Protein AF-A0A9N9P9L2-F1 (afdb_monomer_lite)

Radius of gyration: 19.52 Å; chains: 1; bounding box: 51×45×52 Å

Secondary structure (DSSP, 8-state):
-PPP--------------------PPPPPPP-PPP----PPP---------S-------------S--PPPPPHHHHHHHHHTSTT--EE---TTSS-HHHHHHHHHHH---S-EEEEE-TTSSEEEEE-TT--EEEEETTTTEEEEEESSHHHHHHHHHT-GGG-EEEPTTT--EEEHHHHHHHHHHHHHHS---

Structure (mmCIF, N/CA/C/O backbone):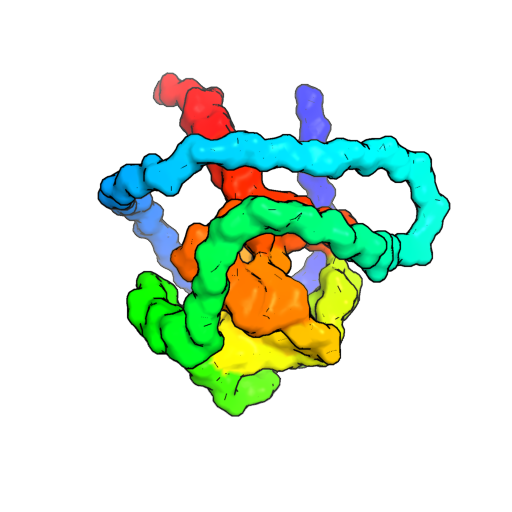
data_AF-A0A9N9P9L2-F1
#
_entry.id   AF-A0A9N9P9L2-F1
#
loop_
_atom_site.group_PDB
_atom_site.id
_atom_site.type_symbol
_atom_site.label_atom_id
_atom_site.label_alt_id
_atom_site.label_comp_id
_atom_site.label_asym_id
_atom_site.label_entity_id
_atom_site.label_seq_id
_atom_site.pdbx_PDB_ins_code
_atom_site.Cartn_x
_atom_site.Cartn_y
_atom_site.Cartn_z
_atom_site.occupancy
_atom_site.B_iso_or_equiv
_atom_site.auth_seq_id
_atom_site.auth_comp_id
_atom_site.auth_asym_id
_atom_site.auth_atom_id
_atom_site.pdbx_PDB_model_num
ATOM 1 N N . LEU A 1 1 ? -2.258 -3.028 35.944 1.00 33.91 1 LEU A N 1
ATOM 2 C CA . LEU A 1 1 ? -2.579 -4.343 35.348 1.00 33.91 1 LEU A CA 1
ATOM 3 C C . LEU A 1 1 ? -1.688 -4.468 34.115 1.00 33.91 1 LEU A C 1
ATOM 5 O O . LEU A 1 1 ? -1.695 -3.549 33.312 1.00 33.91 1 LEU A O 1
ATOM 9 N N . TYR A 1 2 ? -0.819 -5.475 34.067 1.00 32.72 2 TYR A N 1
ATOM 10 C CA . TYR A 1 2 ? 0.260 -5.605 33.078 1.00 32.72 2 TYR A CA 1
ATOM 11 C C . TYR A 1 2 ? -0.287 -5.967 31.687 1.00 32.72 2 TYR A C 1
ATOM 13 O O . TYR A 1 2 ? -1.059 -6.917 31.586 1.00 32.72 2 TYR A O 1
ATOM 21 N N . LEU A 1 3 ? 0.154 -5.280 30.627 1.00 36.88 3 LEU A N 1
ATOM 22 C CA . LEU A 1 3 ? 0.095 -5.807 29.259 1.00 36.88 3 LEU A CA 1
ATOM 23 C C . LEU A 1 3 ? 1.443 -6.460 28.952 1.00 36.88 3 LEU A C 1
ATOM 25 O O . LEU A 1 3 ? 2.496 -5.827 29.022 1.00 36.88 3 LEU A O 1
ATOM 29 N N . ALA A 1 4 ? 1.395 -7.768 28.721 1.00 34.12 4 ALA A N 1
ATOM 30 C CA . ALA A 1 4 ? 2.552 -8.607 28.478 1.00 34.12 4 ALA A CA 1
ATOM 31 C C . ALA A 1 4 ? 3.142 -8.315 27.095 1.00 34.12 4 ALA A C 1
ATOM 33 O O . ALA A 1 4 ? 2.484 -8.490 26.074 1.00 34.12 4 ALA A O 1
ATOM 34 N N . THR A 1 5 ? 4.411 -7.925 27.075 1.00 38.06 5 THR A N 1
ATOM 35 C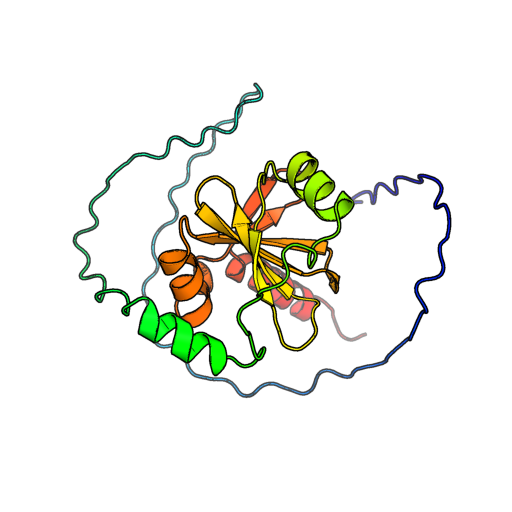 CA . THR A 1 5 ? 5.254 -7.952 25.886 1.00 38.06 5 THR A CA 1
ATOM 36 C C . THR A 1 5 ? 5.694 -9.394 25.651 1.00 38.06 5 THR A C 1
ATOM 38 O O . THR A 1 5 ? 6.604 -9.910 26.303 1.00 38.06 5 THR A O 1
ATOM 41 N N . THR A 1 6 ? 5.040 -10.097 24.730 1.00 39.50 6 THR A N 1
ATOM 42 C CA . THR A 1 6 ? 5.548 -11.390 24.265 1.00 39.50 6 THR A CA 1
ATOM 43 C C . THR A 1 6 ? 6.733 -11.149 23.338 1.00 39.50 6 THR A C 1
ATOM 45 O O . THR A 1 6 ? 6.580 -10.981 22.133 1.00 39.50 6 THR A O 1
ATOM 48 N N . LYS A 1 7 ? 7.938 -11.136 23.920 1.00 39.00 7 LYS A N 1
ATOM 49 C CA . LYS A 1 7 ? 9.190 -11.369 23.195 1.00 39.00 7 LYS A CA 1
ATOM 50 C C . LYS A 1 7 ? 9.150 -12.787 22.628 1.00 39.00 7 LYS A C 1
ATOM 52 O O . LYS A 1 7 ? 9.305 -13.745 23.382 1.00 39.00 7 LYS A O 1
ATOM 57 N N . PHE A 1 8 ? 8.972 -12.930 21.319 1.00 30.33 8 PHE A N 1
ATOM 58 C CA . PHE A 1 8 ? 9.293 -14.185 20.654 1.00 30.33 8 PHE A CA 1
ATOM 59 C C . PHE A 1 8 ? 10.778 -14.160 20.285 1.00 30.33 8 PHE A C 1
ATOM 61 O O . PHE A 1 8 ? 11.203 -13.490 19.349 1.00 30.33 8 PHE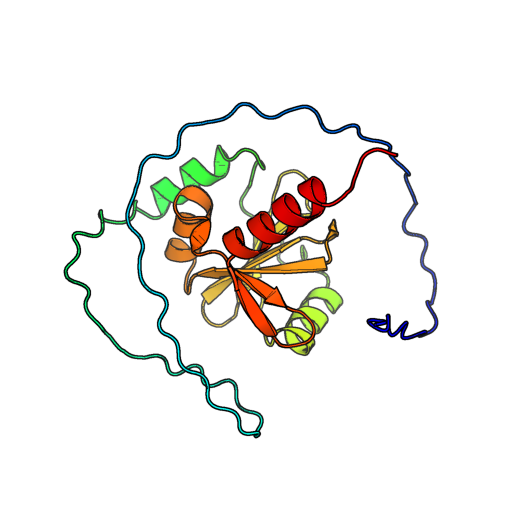 A O 1
ATOM 68 N N . SER A 1 9 ? 11.594 -14.851 21.075 1.00 39.81 9 SER A N 1
ATOM 69 C CA . SER A 1 9 ? 12.995 -15.093 20.755 1.00 39.81 9 SER A CA 1
ATOM 70 C C . SER A 1 9 ? 13.075 -16.150 19.653 1.00 39.81 9 SER A C 1
ATOM 72 O O . SER A 1 9 ? 12.841 -17.330 19.922 1.00 39.81 9 SER A O 1
ATOM 74 N N . ARG A 1 10 ? 13.444 -15.755 18.433 1.00 33.62 10 ARG A N 1
ATOM 75 C CA . ARG A 1 10 ? 13.972 -16.680 17.428 1.00 33.62 10 ARG A CA 1
ATOM 76 C C . ARG A 1 10 ? 15.334 -16.162 16.979 1.00 33.62 10 ARG A C 1
ATOM 78 O O . ARG A 1 10 ? 15.516 -14.973 16.749 1.00 33.62 10 ARG A O 1
ATOM 85 N N . SER A 1 11 ? 16.305 -17.064 16.990 1.00 33.22 11 SER A N 1
ATOM 86 C CA . SER A 1 11 ? 17.728 -16.818 16.779 1.00 33.22 11 SER A CA 1
ATOM 87 C C . SER A 1 11 ? 17.996 -16.127 15.444 1.00 33.22 11 SER A C 1
ATOM 89 O O . SER A 1 11 ? 17.683 -16.676 14.390 1.00 33.22 11 SER A O 1
ATOM 91 N N . ILE A 1 12 ? 18.603 -14.947 15.529 1.00 30.33 12 ILE A N 1
ATOM 92 C CA . ILE A 1 12 ? 19.080 -14.130 14.417 1.00 30.33 12 ILE A CA 1
ATOM 93 C C . ILE A 1 12 ? 20.367 -14.765 13.881 1.00 30.33 12 ILE A C 1
ATOM 95 O O . ILE A 1 12 ? 21.353 -14.883 14.611 1.00 30.33 12 ILE A O 1
ATOM 99 N N . SER A 1 13 ? 20.379 -15.147 12.606 1.00 30.62 13 SER A N 1
ATOM 100 C CA . SER A 1 13 ? 21.626 -15.218 11.847 1.00 30.62 13 SER A CA 1
ATOM 101 C C . SER A 1 13 ? 21.965 -13.792 11.422 1.00 30.62 13 SER A C 1
ATOM 103 O O . SER A 1 13 ? 21.333 -13.236 10.531 1.00 30.62 13 SER A O 1
ATOM 105 N N . LEU A 1 14 ? 22.907 -13.185 12.144 1.00 31.81 14 LEU A N 1
ATOM 106 C CA . LEU A 1 14 ? 23.425 -11.841 11.898 1.00 31.81 14 LEU A CA 1
ATOM 107 C C . LEU A 1 14 ? 24.021 -11.755 10.486 1.00 31.81 14 LEU A C 1
ATOM 109 O O . LEU A 1 14 ? 24.957 -12.486 10.167 1.00 31.81 14 LEU A O 1
ATOM 113 N N . SER A 1 15 ? 23.519 -10.824 9.677 1.00 33.03 15 SER A N 1
ATOM 114 C CA . SER A 1 15 ? 24.303 -10.185 8.622 1.00 33.03 15 SER A CA 1
ATOM 115 C C . SER A 1 15 ? 24.288 -8.683 8.897 1.00 33.03 15 SER A C 1
ATOM 117 O O . SER A 1 15 ? 23.230 -8.101 9.135 1.00 33.03 15 SER A O 1
ATOM 119 N N . GLU A 1 16 ? 25.478 -8.096 9.005 1.00 39.41 16 GLU A N 1
ATOM 120 C CA . GLU A 1 16 ? 25.747 -6.763 9.549 1.00 39.41 16 GLU A CA 1
ATOM 121 C C . GLU A 1 16 ? 25.092 -5.642 8.717 1.00 39.41 16 GLU A C 1
ATOM 123 O O . GLU A 1 16 ? 25.678 -5.117 7.771 1.00 39.41 16 GLU A O 1
ATOM 128 N N . ARG A 1 17 ? 23.880 -5.213 9.098 1.00 35.38 17 ARG A N 1
ATOM 129 C CA . ARG A 1 17 ? 23.339 -3.899 8.712 1.00 35.38 17 ARG A CA 1
ATOM 130 C C . ARG A 1 17 ? 23.974 -2.872 9.657 1.00 35.38 17 ARG A C 1
ATOM 132 O O . ARG A 1 17 ? 23.717 -2.893 10.854 1.00 35.38 17 ARG A O 1
ATOM 139 N N . SER A 1 18 ? 24.866 -2.032 9.130 1.00 37.03 18 SER A N 1
ATOM 140 C CA . SER A 1 18 ? 25.624 -1.027 9.893 1.00 37.03 18 SER A CA 1
ATOM 141 C C . SER A 1 18 ? 24.700 -0.123 10.718 1.00 37.03 18 SER A C 1
ATOM 143 O O . SER A 1 18 ? 23.960 0.684 10.158 1.00 37.03 18 SER A O 1
ATOM 145 N N . GLU A 1 19 ? 24.813 -0.196 12.044 1.00 38.28 19 GLU A N 1
ATOM 146 C CA . GLU A 1 19 ? 24.204 0.753 12.978 1.00 38.28 19 GLU A CA 1
ATOM 147 C C . GLU A 1 19 ? 24.807 2.149 12.762 1.00 38.28 19 GLU A C 1
ATOM 149 O O . GLU A 1 19 ? 26.017 2.358 12.884 1.00 38.28 19 GLU A O 1
ATOM 154 N N . ARG A 1 20 ? 23.966 3.133 12.438 1.00 44.72 20 ARG A N 1
ATOM 155 C CA . ARG A 1 20 ? 24.286 4.542 12.677 1.00 44.72 20 ARG A CA 1
ATOM 156 C C . ARG A 1 20 ? 23.225 5.122 13.590 1.00 44.72 20 ARG A C 1
ATOM 158 O O . ARG A 1 20 ? 22.118 5.436 13.169 1.00 44.72 20 ARG A O 1
ATOM 165 N N . GLU A 1 21 ? 23.612 5.239 14.850 1.00 34.28 21 GLU A N 1
ATOM 166 C CA . GLU A 1 21 ? 22.889 5.945 15.896 1.00 34.28 21 GLU A CA 1
ATOM 167 C C . GLU A 1 21 ? 22.750 7.426 15.509 1.00 34.28 21 GLU A C 1
ATOM 169 O O . GLU A 1 21 ? 23.719 8.049 15.060 1.00 34.28 21 GLU A O 1
ATOM 174 N N . ASN A 1 22 ? 21.551 8.003 15.639 1.00 43.44 22 ASN A N 1
ATOM 175 C CA . ASN A 1 22 ? 21.384 9.430 15.395 1.00 43.44 22 ASN A CA 1
ATOM 176 C C . ASN A 1 22 ? 20.314 10.068 16.284 1.00 43.44 22 ASN A C 1
ATOM 178 O O . ASN A 1 22 ? 19.161 9.647 16.338 1.00 43.44 22 ASN A O 1
ATOM 182 N N . ASN A 1 23 ? 20.732 11.138 16.955 1.00 45.09 23 ASN A N 1
ATOM 183 C CA . ASN A 1 23 ? 19.974 11.884 17.948 1.00 45.09 23 ASN A CA 1
ATOM 184 C C . ASN A 1 23 ? 19.275 13.060 17.255 1.00 45.09 23 ASN A C 1
ATOM 186 O O . ASN A 1 23 ? 19.918 14.083 17.009 1.00 45.09 23 ASN A O 1
ATOM 190 N N . SER A 1 24 ? 17.977 12.977 16.952 1.00 42.81 24 SER A N 1
ATOM 191 C CA . SER A 1 24 ? 17.263 14.117 16.355 1.00 42.81 24 SER A CA 1
ATOM 192 C C . SER A 1 24 ? 16.188 14.689 17.276 1.00 42.81 24 SER A C 1
ATOM 194 O O . SER A 1 24 ? 15.138 14.093 17.497 1.00 42.81 24 SER A O 1
ATOM 196 N N . LYS A 1 25 ? 16.449 15.903 17.775 1.00 35.72 25 LYS A N 1
ATOM 197 C CA . LYS A 1 25 ? 15.469 16.777 18.429 1.00 35.72 25 LYS A CA 1
ATOM 198 C C . LYS A 1 25 ? 14.411 17.212 17.409 1.00 35.72 25 LYS A C 1
ATOM 200 O O . LYS A 1 25 ? 14.755 17.821 16.395 1.00 35.72 25 LYS A O 1
ATOM 205 N N . PHE A 1 26 ? 13.140 16.950 17.709 1.00 34.72 26 PHE A N 1
ATOM 206 C CA . PHE A 1 26 ? 11.986 17.404 16.932 1.00 34.72 26 PHE A CA 1
ATOM 207 C C . PHE A 1 26 ? 11.992 18.932 16.773 1.00 34.72 26 PHE A C 1
ATOM 209 O O . PHE A 1 26 ? 11.927 19.680 17.751 1.00 34.72 26 PHE A O 1
ATOM 216 N N . ARG A 1 27 ? 12.068 19.417 15.528 1.00 32.59 27 ARG A N 1
ATOM 217 C CA . ARG A 1 27 ? 11.893 20.839 15.201 1.00 32.59 27 ARG A CA 1
ATOM 218 C C . ARG A 1 27 ? 10.417 21.091 14.881 1.00 32.59 27 ARG A C 1
ATOM 220 O O . ARG A 1 27 ? 9.844 20.445 14.011 1.00 32.59 27 ARG A O 1
ATOM 227 N N . ARG A 1 28 ? 9.824 22.022 15.631 1.00 35.94 28 ARG A N 1
ATOM 228 C CA . ARG A 1 28 ? 8.398 22.386 15.661 1.00 35.94 28 ARG A CA 1
ATOM 229 C C . ARG A 1 28 ? 7.859 22.759 14.268 1.00 35.94 28 ARG A C 1
ATOM 231 O O . ARG A 1 28 ? 8.421 23.628 13.605 1.00 35.94 28 ARG A O 1
ATOM 238 N N . MET A 1 29 ? 6.774 22.099 13.866 1.00 38.12 29 MET A N 1
ATOM 239 C CA . MET A 1 29 ? 6.076 22.256 12.585 1.00 38.12 29 MET A CA 1
ATOM 240 C C . MET A 1 29 ? 5.173 23.500 12.577 1.00 38.12 29 MET A C 1
ATOM 242 O O . MET A 1 29 ? 4.544 23.821 13.583 1.00 38.12 29 MET A O 1
ATOM 246 N N . GLY A 1 30 ? 5.105 24.192 11.437 1.00 33.22 30 GLY A N 1
ATOM 247 C CA . GLY A 1 30 ? 4.122 25.248 11.189 1.00 33.22 30 GLY A CA 1
ATOM 248 C C . GLY A 1 30 ? 2.737 24.652 10.931 1.00 33.22 30 GLY A C 1
ATOM 249 O O . GLY A 1 30 ? 2.603 23.695 10.173 1.00 33.22 30 GLY A O 1
ATOM 250 N N . VAL A 1 31 ? 1.725 25.217 11.584 1.00 36.22 31 VAL A N 1
ATOM 251 C CA . VAL A 1 31 ? 0.317 24.808 11.503 1.00 36.22 31 VAL A CA 1
ATOM 252 C C . VAL A 1 31 ? -0.298 25.360 10.211 1.00 36.22 31 VAL A C 1
ATOM 254 O O . VAL A 1 31 ? -0.178 26.555 9.944 1.00 36.22 31 VAL A O 1
ATOM 257 N N . ARG A 1 32 ? -0.964 24.515 9.414 1.00 43.84 32 ARG A N 1
ATOM 258 C CA . ARG A 1 32 ? -1.914 24.954 8.375 1.00 43.84 32 ARG A CA 1
ATOM 259 C C . ARG A 1 32 ? -3.332 24.689 8.878 1.00 43.84 32 ARG A C 1
ATOM 261 O O . ARG A 1 32 ? -3.599 23.606 9.388 1.00 43.84 32 ARG A O 1
ATOM 268 N N . GLU A 1 33 ? -4.198 25.693 8.761 1.00 37.09 33 GLU A N 1
ATOM 269 C CA . GLU A 1 33 ? -5.610 25.629 9.149 1.00 37.09 33 GLU A CA 1
ATOM 270 C C . GLU A 1 33 ? -6.356 24.540 8.369 1.00 37.09 33 GLU A C 1
ATOM 272 O O . GLU A 1 33 ? -6.256 24.452 7.144 1.00 37.09 33 GLU A O 1
ATOM 277 N N . LEU A 1 34 ? -7.110 23.721 9.103 1.00 43.19 34 LEU A N 1
ATOM 278 C CA . LEU A 1 34 ? -8.043 22.739 8.565 1.00 43.19 34 LEU A CA 1
ATOM 279 C C . LEU A 1 34 ? -9.369 23.447 8.265 1.00 43.19 34 LEU A C 1
ATOM 281 O O . LEU A 1 34 ? -9.990 24.006 9.167 1.00 43.19 34 LEU A O 1
ATOM 285 N N . LEU A 1 35 ? -9.810 23.412 7.009 1.00 47.25 35 LEU A N 1
ATOM 286 C CA . LEU A 1 35 ? -11.180 23.754 6.634 1.00 47.25 35 LEU A CA 1
ATOM 287 C C . LEU A 1 35 ? -11.966 22.463 6.418 1.00 47.25 35 LEU A C 1
ATOM 289 O O . LEU A 1 35 ? -11.651 21.699 5.509 1.00 47.25 35 LEU A O 1
ATOM 293 N N . GLY A 1 36 ? -13.005 22.267 7.229 1.00 40.28 36 GLY A N 1
ATOM 294 C CA . GLY A 1 36 ? -14.049 21.274 6.989 1.00 40.28 36 GLY A CA 1
ATOM 295 C C . GLY A 1 36 ? -14.566 20.639 8.271 1.00 40.28 36 GLY A C 1
ATOM 296 O O . GLY A 1 36 ? -14.061 19.602 8.689 1.00 40.28 36 GLY A O 1
ATOM 297 N N . ASP A 1 37 ? -15.595 21.239 8.873 1.00 50.78 37 ASP A N 1
ATOM 298 C CA . ASP A 1 37 ? -16.512 20.471 9.710 1.00 50.78 37 ASP A CA 1
ATOM 299 C C . ASP A 1 37 ? -17.385 19.627 8.772 1.00 50.78 37 ASP A C 1
ATOM 301 O O . ASP A 1 37 ? -18.041 20.159 7.879 1.00 50.78 37 ASP A O 1
ATOM 305 N N . GLN A 1 38 ? -17.298 18.304 8.901 1.00 43.19 38 GLN A N 1
ATOM 306 C CA . GLN A 1 38 ? -18.425 17.406 8.676 1.00 43.19 38 GLN A CA 1
ATOM 307 C C . GLN A 1 38 ? -18.086 16.046 9.296 1.00 43.19 38 GLN A C 1
ATOM 309 O O . GLN A 1 38 ? -17.236 15.306 8.804 1.00 43.19 38 GLN A O 1
ATOM 314 N N . SER A 1 39 ? -18.727 15.721 10.418 1.00 50.81 39 SER A N 1
ATOM 315 C CA . SER A 1 39 ? -18.642 14.394 11.027 1.00 50.81 39 SER A CA 1
ATOM 316 C C . SER A 1 39 ? -19.429 13.403 10.173 1.00 50.81 39 SER A C 1
ATOM 318 O O . SER A 1 39 ? -20.651 13.511 10.068 1.00 50.81 39 SER A O 1
ATOM 320 N N . MET A 1 40 ? -18.743 12.437 9.572 1.00 41.19 40 MET A N 1
ATOM 321 C CA . MET A 1 40 ? -19.389 11.302 8.919 1.00 41.19 40 MET A CA 1
ATOM 322 C C . MET A 1 40 ? -19.398 10.131 9.899 1.00 41.19 40 MET A C 1
ATOM 324 O O . MET A 1 40 ? -18.339 9.662 10.316 1.00 41.19 40 MET A O 1
ATOM 328 N N . ASP A 1 41 ? -20.596 9.699 10.288 1.00 37.94 41 ASP A N 1
ATOM 329 C CA . ASP A 1 41 ? -20.809 8.565 11.184 1.00 37.94 41 ASP A CA 1
ATOM 330 C C . ASP A 1 41 ? -20.185 7.283 10.610 1.00 37.94 41 ASP A C 1
ATOM 332 O O . ASP A 1 41 ? -20.453 6.883 9.473 1.00 37.94 41 ASP A O 1
ATOM 336 N N . LEU A 1 42 ? -19.357 6.624 11.424 1.00 40.12 42 LEU A N 1
ATOM 337 C CA . LEU A 1 42 ? -18.815 5.293 11.153 1.00 40.12 42 LEU A CA 1
ATOM 338 C C . LEU A 1 42 ? -19.959 4.261 11.136 1.00 40.12 42 LEU A C 1
ATOM 340 O O . LEU A 1 42 ? -20.783 4.256 12.056 1.00 40.12 42 LEU A O 1
ATOM 344 N N . PRO A 1 43 ? -20.020 3.327 10.171 1.00 40.09 43 PRO A N 1
ATOM 345 C CA . P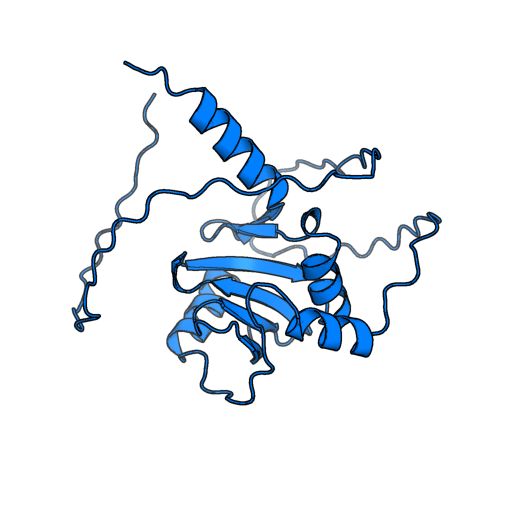RO A 1 43 ? -20.929 2.198 10.279 1.00 40.09 43 PRO A CA 1
ATOM 346 C C . PRO A 1 43 ? -20.377 1.197 11.303 1.00 40.09 43 PRO A C 1
ATOM 348 O O . PRO A 1 43 ? -19.486 0.405 11.013 1.00 40.09 43 PRO A O 1
ATOM 351 N N . ILE A 1 44 ? -20.929 1.225 12.517 1.00 46.09 44 ILE A N 1
ATOM 352 C CA . ILE A 1 44 ? -20.739 0.166 13.513 1.00 46.09 44 ILE A CA 1
ATOM 353 C C . ILE A 1 44 ? -21.387 -1.113 12.979 1.00 46.09 44 ILE A C 1
ATOM 355 O O . ILE A 1 44 ? -22.581 -1.116 12.680 1.00 46.09 44 ILE A O 1
ATOM 359 N N . THR A 1 45 ? -20.664 -2.232 12.972 1.00 34.09 45 THR A N 1
ATOM 360 C CA . THR A 1 45 ? -21.268 -3.531 13.306 1.00 34.09 45 THR A CA 1
ATOM 361 C C . THR A 1 45 ? -20.230 -4.432 13.968 1.00 34.09 45 THR A C 1
ATOM 363 O O . THR A 1 45 ? -19.280 -4.889 13.342 1.00 34.09 45 THR A O 1
ATOM 366 N N . VAL A 1 46 ? -20.446 -4.691 15.257 1.00 41.78 46 VAL A N 1
ATOM 367 C CA . VAL A 1 46 ? -19.876 -5.826 15.983 1.00 41.78 46 VAL A CA 1
ATOM 368 C C . VAL A 1 46 ? -20.707 -7.055 15.634 1.00 41.78 46 VAL A C 1
ATOM 370 O O . VAL A 1 46 ? -21.911 -7.033 15.860 1.00 41.78 46 VAL A O 1
ATOM 373 N N . GLU A 1 47 ? -20.073 -8.141 15.191 1.00 33.81 47 GLU A N 1
ATOM 374 C CA . GLU A 1 47 ? -20.465 -9.480 15.638 1.00 33.81 47 GLU A CA 1
ATOM 375 C C . GLU A 1 47 ? -19.303 -10.476 15.533 1.00 33.81 47 GLU A C 1
ATOM 377 O O . GLU A 1 47 ? -18.673 -10.663 14.493 1.00 33.81 47 GLU A O 1
ATOM 382 N N . ALA A 1 48 ? -19.015 -11.114 16.666 1.00 41.81 48 ALA A N 1
ATOM 383 C CA . ALA A 1 48 ? -18.045 -12.181 16.798 1.00 41.81 48 ALA A CA 1
ATOM 384 C C . ALA A 1 48 ? -18.639 -13.504 16.295 1.00 41.81 48 ALA A C 1
ATOM 386 O O . ALA A 1 48 ? -19.663 -13.941 16.821 1.00 41.81 48 ALA A O 1
ATOM 387 N N . ARG A 1 49 ? -17.942 -14.191 15.377 1.00 31.38 49 ARG A N 1
ATOM 388 C CA . ARG A 1 49 ? -17.675 -15.643 15.442 1.00 31.38 49 ARG A CA 1
ATOM 389 C C . ARG A 1 49 ? -16.750 -16.118 14.320 1.00 31.38 49 ARG A C 1
ATOM 391 O O . ARG A 1 49 ? -16.800 -15.676 13.182 1.00 31.38 49 ARG A O 1
ATOM 398 N N . THR A 1 50 ? -15.898 -17.049 14.721 1.00 51.16 50 THR A N 1
ATOM 399 C CA . THR A 1 50 ? -14.794 -17.696 14.014 1.00 51.16 50 THR A CA 1
ATOM 400 C C . THR A 1 50 ? -15.215 -18.464 12.760 1.00 51.16 50 THR A C 1
ATOM 402 O O . THR A 1 50 ? -16.040 -19.372 12.858 1.00 51.16 50 THR A O 1
ATOM 405 N N . THR A 1 51 ? -14.566 -18.188 11.626 1.00 34.69 51 THR A N 1
ATOM 406 C CA . THR A 1 51 ? -13.936 -19.158 10.702 1.00 34.69 51 THR A CA 1
ATOM 407 C C . THR A 1 51 ? -13.200 -18.362 9.622 1.00 34.69 51 THR A C 1
ATOM 409 O O . THR A 1 51 ? -13.760 -17.432 9.053 1.00 34.69 51 THR A O 1
ATOM 412 N N . ASN A 1 52 ? -11.941 -18.725 9.373 1.00 46.94 52 ASN A N 1
ATOM 413 C CA . ASN A 1 52 ? -11.041 -18.124 8.390 1.00 46.94 52 ASN A CA 1
ATOM 414 C C . ASN A 1 52 ? -11.711 -17.942 7.023 1.00 46.94 52 ASN A C 1
ATOM 416 O O . ASN A 1 52 ? -11.903 -18.914 6.296 1.00 46.94 52 ASN A O 1
ATOM 420 N N . GLN A 1 53 ? -12.047 -16.698 6.697 1.00 46.00 53 GLN A N 1
ATOM 421 C CA . GLN A 1 53 ? -12.279 -16.170 5.356 1.00 46.00 53 GLN A CA 1
ATOM 422 C C . GLN A 1 53 ? -12.444 -14.659 5.517 1.00 46.00 53 GLN A C 1
ATOM 424 O O . GLN A 1 53 ? -13.371 -14.214 6.184 1.00 46.00 53 GLN A O 1
ATOM 429 N N . ILE A 1 54 ? -11.522 -13.875 4.953 1.00 48.09 54 ILE A N 1
ATOM 430 C CA . ILE A 1 54 ? -11.621 -12.410 4.898 1.00 48.09 54 ILE A CA 1
ATOM 431 C C . ILE A 1 54 ? -12.915 -12.083 4.131 1.00 48.09 54 ILE A C 1
ATOM 433 O O . ILE A 1 54 ? -12.974 -12.385 2.933 1.00 48.09 54 ILE A O 1
ATOM 437 N N . PRO A 1 55 ? -13.966 -11.510 4.750 1.00 41.81 55 PRO A N 1
ATOM 438 C CA . PRO A 1 55 ? -15.207 -11.234 4.049 1.00 41.81 55 PRO A CA 1
ATOM 439 C C . PRO A 1 55 ? -15.059 -9.911 3.294 1.00 41.81 55 PRO A C 1
ATOM 441 O O . PRO A 1 55 ? -15.661 -8.899 3.637 1.00 41.81 55 PRO A O 1
ATOM 444 N N . ASN A 1 56 ? -14.267 -9.916 2.222 1.00 46.50 56 ASN A N 1
ATOM 445 C CA . ASN A 1 56 ? -14.249 -8.826 1.251 1.00 46.50 56 ASN A CA 1
ATOM 446 C C . ASN A 1 56 ? -15.453 -8.963 0.315 1.00 46.50 56 ASN A C 1
ATOM 448 O O . ASN A 1 56 ? -15.321 -9.216 -0.879 1.00 46.50 56 ASN A O 1
ATOM 452 N N . ASN A 1 57 ? -16.646 -8.804 0.878 1.00 45.22 57 ASN A N 1
ATOM 453 C CA . ASN A 1 57 ? -17.840 -8.486 0.114 1.00 45.22 57 ASN A CA 1
ATOM 454 C C . ASN A 1 57 ? -18.572 -7.338 0.804 1.00 45.22 57 ASN A C 1
ATOM 456 O O . ASN A 1 57 ? -19.580 -7.530 1.476 1.00 45.22 57 ASN A O 1
ATOM 460 N N . ILE A 1 58 ? -18.046 -6.130 0.621 1.00 47.78 58 ILE A N 1
ATOM 461 C CA . ILE A 1 58 ? -18.806 -4.904 0.852 1.00 47.78 58 ILE A CA 1
ATOM 462 C C . ILE A 1 58 ? -19.115 -4.307 -0.523 1.00 47.78 58 ILE A C 1
ATOM 464 O O . ILE A 1 58 ? -18.685 -3.211 -0.866 1.00 47.78 58 ILE A O 1
ATOM 468 N N . SER A 1 59 ? -19.850 -5.054 -1.354 1.00 56.09 59 SER A N 1
ATOM 469 C CA . SER A 1 59 ? -20.652 -4.435 -2.408 1.00 56.09 59 SER A CA 1
ATOM 470 C C . SER A 1 59 ? -21.952 -3.962 -1.768 1.00 56.09 59 SER A C 1
ATOM 472 O O . SER A 1 59 ? -22.963 -4.657 -1.733 1.00 56.09 59 SER A O 1
ATOM 474 N N . THR A 1 60 ? -21.912 -2.761 -1.205 1.00 42.09 60 THR A N 1
ATOM 475 C CA . THR A 1 60 ? -23.115 -1.944 -1.105 1.00 42.09 60 THR A CA 1
ATOM 476 C C . THR A 1 60 ? -22.816 -0.658 -1.848 1.00 42.09 60 THR A C 1
ATOM 478 O O . THR A 1 60 ? -22.163 0.239 -1.325 1.00 42.09 60 THR A O 1
ATOM 481 N N . ASP A 1 61 ? -23.285 -0.588 -3.096 1.00 46.72 61 ASP A N 1
ATOM 482 C CA . ASP A 1 61 ? -23.453 0.661 -3.840 1.00 46.72 61 ASP A CA 1
ATOM 483 C C . ASP A 1 61 ? -24.498 1.522 -3.112 1.00 46.72 61 ASP A C 1
ATOM 485 O O . ASP A 1 61 ? -25.635 1.708 -3.550 1.00 46.72 61 ASP A O 1
ATOM 489 N N . LYS A 1 62 ? -24.138 2.041 -1.937 1.00 40.25 62 LYS A N 1
ATOM 490 C CA . LYS A 1 62 ? -24.849 3.155 -1.329 1.00 40.25 62 LYS A CA 1
ATOM 491 C C . LYS A 1 62 ? -24.338 4.397 -2.035 1.00 40.25 62 LYS A C 1
ATOM 493 O O . LYS A 1 62 ? -23.336 4.994 -1.653 1.00 40.25 62 LYS A O 1
ATOM 498 N N . LYS A 1 63 ? -25.026 4.737 -3.121 1.00 38.97 63 LYS A N 1
ATOM 499 C CA . LYS A 1 63 ? -24.864 5.990 -3.848 1.00 38.97 63 LYS A CA 1
ATOM 500 C C . LYS A 1 63 ? -25.189 7.139 -2.889 1.00 38.97 63 LYS A C 1
ATOM 502 O O . LYS A 1 63 ? -26.347 7.507 -2.714 1.00 38.97 63 LYS A O 1
ATOM 507 N N . ILE A 1 64 ? -24.172 7.640 -2.198 1.00 46.19 64 ILE A N 1
ATOM 508 C CA . ILE A 1 64 ? -24.256 8.903 -1.478 1.00 46.19 64 ILE A CA 1
ATOM 509 C C . ILE A 1 64 ? -24.266 10.008 -2.539 1.00 46.19 64 ILE A C 1
ATOM 511 O O . ILE A 1 64 ? -23.251 10.301 -3.159 1.00 46.19 64 ILE A O 1
ATOM 515 N N . ASP A 1 65 ? -25.447 10.578 -2.792 1.00 41.00 65 ASP A N 1
ATOM 516 C CA . ASP A 1 65 ? -25.681 11.760 -3.644 1.00 41.00 65 ASP A CA 1
ATOM 517 C C . ASP A 1 65 ? -25.143 13.052 -2.976 1.00 41.00 65 ASP A C 1
ATO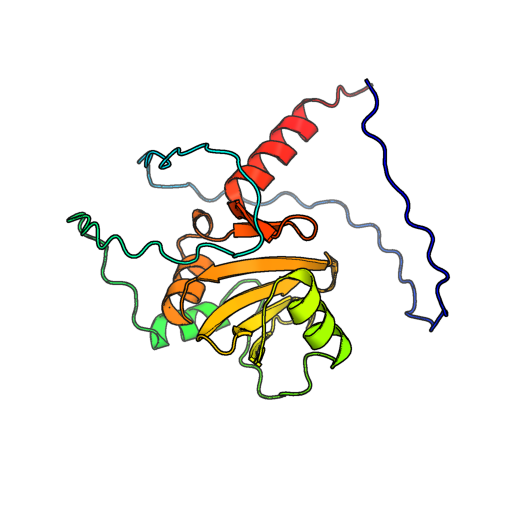M 519 O O . ASP A 1 65 ? -25.715 14.135 -3.085 1.00 41.00 65 ASP A O 1
ATOM 523 N N . THR A 1 66 ? -24.029 12.959 -2.249 1.00 43.66 66 THR A N 1
ATOM 524 C CA . THR A 1 66 ? -23.215 14.119 -1.899 1.00 43.66 66 THR A CA 1
ATOM 525 C C . THR A 1 66 ? -22.414 14.486 -3.135 1.00 43.66 66 THR A C 1
ATOM 527 O O . THR A 1 66 ? -21.822 13.620 -3.777 1.00 43.66 66 THR A O 1
ATOM 530 N N . THR A 1 67 ? -22.401 15.769 -3.482 1.00 43.00 67 THR A N 1
ATOM 531 C CA . THR A 1 67 ? -21.623 16.357 -4.574 1.00 43.00 67 THR A CA 1
ATOM 532 C C . THR A 1 67 ? -20.124 16.142 -4.326 1.00 43.00 67 THR A C 1
ATOM 534 O O . THR A 1 67 ? -19.412 17.055 -3.921 1.00 43.00 67 THR A O 1
ATOM 537 N N . MET A 1 68 ? -19.638 14.913 -4.512 1.00 49.09 68 MET A N 1
ATOM 538 C CA . MET A 1 68 ? -18.222 14.581 -4.493 1.00 49.09 68 MET A CA 1
ATOM 539 C C . MET A 1 68 ? -17.596 15.435 -5.586 1.00 49.09 68 MET A C 1
ATOM 541 O O . MET A 1 68 ? -17.939 15.280 -6.763 1.00 49.09 68 MET A O 1
ATOM 545 N N . GLN A 1 69 ? -16.745 16.390 -5.202 1.00 59.47 69 GLN A N 1
ATOM 546 C CA . GLN A 1 69 ? -15.959 17.124 -6.185 1.00 59.47 69 GLN A CA 1
ATOM 547 C C . GLN A 1 69 ? -15.288 16.085 -7.079 1.00 59.47 69 GLN A C 1
ATOM 549 O O . GLN A 1 69 ? -14.753 15.088 -6.587 1.00 59.47 69 GLN A O 1
ATOM 554 N N . LYS A 1 70 ? -15.412 16.261 -8.397 1.00 74.00 70 LYS A N 1
ATOM 555 C CA . LYS A 1 70 ? -14.846 15.326 -9.365 1.00 74.00 70 LYS A CA 1
ATOM 556 C C . LYS A 1 70 ? -13.372 15.138 -9.001 1.00 74.00 70 LYS A C 1
ATOM 558 O O . LYS A 1 70 ? -12.626 16.112 -9.024 1.00 74.00 70 LYS A O 1
ATOM 563 N N . LEU A 1 71 ? -12.983 13.911 -8.638 1.00 75.56 71 LEU A N 1
ATOM 564 C CA . LEU A 1 71 ? -11.591 13.605 -8.318 1.00 75.56 71 LEU A CA 1
ATOM 565 C C . LEU A 1 71 ? -10.699 14.111 -9.459 1.00 75.56 71 LEU A C 1
ATOM 567 O O . LEU A 1 71 ? -11.045 13.822 -10.618 1.00 75.56 71 LEU A O 1
ATOM 571 N N . PRO A 1 72 ? -9.578 14.794 -9.146 1.00 87.25 72 PRO A N 1
ATOM 572 C CA . PRO A 1 72 ? -8.624 15.252 -10.148 1.00 87.25 72 PRO A CA 1
ATOM 573 C C . PRO A 1 72 ? -8.276 14.142 -11.135 1.00 87.25 72 PRO A C 1
ATOM 575 O O . PRO A 1 72 ? -8.362 12.945 -10.820 1.00 87.25 72 PRO A O 1
ATOM 578 N N . GLU A 1 73 ? -7.930 14.515 -12.361 1.00 93.38 73 GLU A N 1
ATOM 579 C CA . GLU A 1 73 ? -7.517 13.508 -13.336 1.00 93.38 73 GLU A CA 1
ATOM 580 C C . GLU A 1 73 ? -6.213 12.841 -12.879 1.00 93.38 73 GLU A C 1
ATOM 582 O O . GLU A 1 73 ? -5.406 13.436 -12.168 1.00 93.38 73 GLU A O 1
ATOM 587 N N . LEU A 1 74 ? -5.998 11.577 -13.260 1.00 93.62 74 LEU A N 1
ATOM 588 C CA . LEU A 1 74 ? -4.844 10.816 -12.765 1.00 93.62 74 LEU A CA 1
ATOM 589 C C . LEU A 1 74 ? -3.514 11.522 -13.079 1.00 93.62 74 LEU A C 1
ATOM 591 O O . LEU A 1 74 ? -2.622 11.528 -12.242 1.00 93.62 74 LEU A O 1
ATOM 595 N N . SER A 1 75 ? -3.402 12.165 -14.243 1.00 93.81 75 SER A N 1
ATOM 596 C CA . SER A 1 75 ? -2.226 12.959 -14.612 1.00 93.81 75 SER A CA 1
ATOM 597 C C . SER A 1 75 ? -1.961 14.113 -13.645 1.00 93.81 75 SER A C 1
ATOM 599 O O . SER A 1 75 ? -0.812 14.376 -13.322 1.00 93.81 75 SER A O 1
ATOM 601 N N . GLU A 1 76 ? -3.005 14.781 -13.149 1.00 94.81 76 GLU A N 1
ATOM 602 C CA . GLU A 1 76 ? -2.861 15.883 -12.191 1.00 94.81 76 GLU A CA 1
ATOM 603 C C . GLU A 1 76 ? -2.389 15.370 -10.828 1.00 94.81 76 GLU A C 1
ATOM 605 O O . GLU A 1 76 ? -1.548 16.005 -10.195 1.00 94.81 76 GLU A O 1
ATOM 610 N N . LEU A 1 77 ? -2.887 14.203 -10.399 1.00 95.69 77 LEU A N 1
ATOM 611 C CA . LEU A 1 77 ? -2.425 13.542 -9.175 1.00 95.69 77 LEU A CA 1
ATOM 612 C C . LEU A 1 77 ? -0.946 13.154 -9.274 1.00 95.69 77 LEU A C 1
ATOM 614 O O . LEU A 1 77 ? -0.202 13.341 -8.319 1.00 95.69 77 LEU A O 1
ATOM 618 N N . LEU A 1 78 ? -0.517 12.627 -10.425 1.00 94.81 78 LEU A N 1
ATOM 619 C CA . LEU A 1 78 ? 0.874 12.233 -10.656 1.00 94.81 78 LEU A CA 1
ATOM 620 C C . LEU A 1 78 ? 1.823 13.432 -10.665 1.00 94.81 78 LEU A C 1
ATOM 622 O O . LEU A 1 78 ? 2.899 13.350 -10.081 1.00 94.81 78 LEU A O 1
ATOM 626 N N . GLU A 1 79 ? 1.434 14.542 -11.294 1.00 93.50 79 GLU A N 1
ATOM 627 C CA . GLU A 1 79 ? 2.239 15.767 -11.260 1.00 93.50 79 GLU A CA 1
ATOM 628 C C . GLU A 1 79 ? 2.361 16.308 -9.831 1.00 93.50 79 GLU A C 1
ATOM 630 O O . GLU A 1 79 ? 3.464 16.595 -9.378 1.00 93.50 79 GLU A O 1
ATOM 635 N N . GLN A 1 80 ? 1.264 16.345 -9.071 1.00 94.44 80 GLN A N 1
ATOM 636 C CA . GLN A 1 80 ? 1.306 16.800 -7.678 1.00 94.44 80 GLN A CA 1
ATOM 637 C C . GLN A 1 80 ? 2.094 15.866 -6.758 1.00 94.44 80 GLN A C 1
ATOM 639 O O . GLN A 1 80 ? 2.721 16.333 -5.812 1.00 94.44 80 GLN A O 1
ATOM 644 N N . LEU A 1 81 ? 2.093 14.561 -7.035 1.00 94.81 81 LEU A N 1
ATOM 645 C CA . LEU A 1 81 ? 2.890 13.594 -6.284 1.00 94.81 81 LEU A CA 1
ATOM 646 C C . LEU A 1 81 ? 4.398 13.862 -6.423 1.00 94.81 81 LEU A C 1
ATOM 648 O O . LEU A 1 81 ? 5.134 13.660 -5.462 1.00 94.81 81 LEU A O 1
ATOM 652 N N . LYS A 1 82 ? 4.863 14.339 -7.585 1.00 90.12 82 LYS A N 1
ATOM 653 C CA . LYS A 1 82 ? 6.281 14.695 -7.798 1.00 90.12 82 LYS A CA 1
ATOM 654 C C . LYS A 1 82 ? 6.710 15.891 -6.948 1.00 90.12 82 LYS A C 1
ATOM 656 O O . LYS A 1 82 ? 7.848 15.936 -6.488 1.00 90.12 82 LYS A O 1
ATOM 661 N N . ASP A 1 83 ? 5.791 16.829 -6.733 1.00 90.06 83 ASP A N 1
ATOM 662 C CA . ASP A 1 83 ? 5.993 18.016 -5.895 1.00 90.06 83 ASP A CA 1
ATOM 663 C C . ASP A 1 83 ? 5.744 17.742 -4.399 1.00 90.06 83 ASP A C 1
ATOM 665 O O . ASP A 1 83 ? 5.871 18.645 -3.564 1.00 90.06 83 ASP A O 1
ATOM 669 N N . ASP A 1 84 ? 5.378 16.509 -4.038 1.00 91.19 84 ASP A N 1
ATOM 670 C CA . ASP A 1 84 ? 5.151 16.132 -2.652 1.00 91.19 84 ASP A CA 1
ATOM 671 C C . ASP A 1 84 ? 6.435 16.260 -1.812 1.00 91.19 84 ASP A C 1
ATOM 673 O O . ASP A 1 84 ? 7.560 16.045 -2.268 1.00 91.19 84 ASP A O 1
ATOM 677 N N . ARG A 1 85 ? 6.261 16.572 -0.524 1.00 87.81 85 ARG A N 1
ATOM 678 C CA . ARG A 1 85 ? 7.349 16.766 0.450 1.00 87.81 85 ARG A CA 1
ATOM 679 C C . ARG A 1 85 ? 8.305 15.576 0.574 1.00 87.81 85 ARG A C 1
ATOM 681 O O . ARG A 1 85 ? 9.426 15.762 1.044 1.00 87.81 85 ARG A O 1
ATOM 688 N N . TYR A 1 86 ? 7.854 14.368 0.241 1.00 88.19 86 TYR A N 1
ATOM 689 C CA . TYR A 1 86 ? 8.657 13.150 0.299 1.00 88.19 86 TYR A CA 1
ATOM 690 C C . TYR A 1 86 ? 9.429 12.894 -1.007 1.00 88.19 86 TYR A C 1
ATOM 692 O O . TYR A 1 86 ? 10.283 12.005 -1.032 1.00 88.19 86 TYR A O 1
ATOM 700 N N . GLY A 1 87 ? 9.202 13.692 -2.057 1.00 90.12 87 GLY A N 1
ATOM 701 C CA . GLY A 1 87 ? 9.938 13.615 -3.321 1.00 90.12 87 GLY A CA 1
ATOM 702 C C . GLY A 1 87 ? 9.725 12.285 -4.036 1.00 90.12 87 GLY A C 1
ATOM 703 O O . GLY A 1 87 ? 10.693 11.645 -4.454 1.00 90.12 87 GLY A O 1
ATOM 704 N N . TYR A 1 88 ? 8.471 11.834 -4.107 1.00 94.62 88 TYR A N 1
ATOM 705 C CA . TYR A 1 88 ? 8.136 10.586 -4.779 1.00 94.62 88 TYR A CA 1
ATOM 706 C C . TYR A 1 88 ? 8.462 10.663 -6.266 1.00 94.62 88 TYR A C 1
ATOM 708 O O . TYR A 1 88 ? 8.175 11.648 -6.947 1.00 94.62 88 TYR A O 1
ATOM 716 N N . HIS A 1 89 ? 9.023 9.579 -6.780 1.00 93.81 89 HIS A N 1
ATOM 717 C CA . HIS A 1 89 ? 9.272 9.402 -8.200 1.00 93.81 89 HIS A CA 1
ATOM 718 C C . HIS A 1 89 ? 8.821 8.016 -8.646 1.00 93.81 89 HIS A C 1
ATOM 720 O O . HIS A 1 89 ? 8.711 7.086 -7.844 1.00 93.81 89 HIS A O 1
ATOM 726 N N . GLU A 1 90 ? 8.512 7.899 -9.936 1.00 94.69 90 GLU A N 1
ATOM 727 C CA . GLU A 1 90 ? 8.149 6.623 -10.542 1.00 94.69 90 GLU A CA 1
ATOM 728 C C . GLU A 1 90 ? 9.299 5.632 -10.409 1.00 94.69 90 GLU A C 1
ATOM 730 O O . GLU A 1 90 ? 10.451 5.926 -10.739 1.00 94.69 90 GLU A O 1
ATOM 735 N N . ASN A 1 91 ? 8.963 4.436 -9.944 1.00 91.25 91 ASN A N 1
ATOM 736 C CA . ASN A 1 91 ? 9.882 3.325 -9.917 1.00 91.25 91 ASN A CA 1
ATOM 737 C C . ASN A 1 91 ? 9.826 2.568 -11.249 1.00 91.25 91 ASN A C 1
ATOM 739 O O . ASN A 1 91 ? 8.755 2.187 -11.722 1.00 91.25 91 ASN A O 1
ATOM 743 N N . SER A 1 92 ? 10.999 2.303 -11.817 1.00 83.38 92 SER A N 1
ATOM 744 C CA . SER A 1 92 ? 11.164 1.463 -13.010 1.00 83.38 92 SER A CA 1
ATOM 745 C C . SER A 1 92 ? 11.836 0.120 -12.708 1.00 83.38 92 SER A C 1
ATOM 747 O O . SER A 1 92 ? 11.909 -0.729 -13.594 1.00 83.38 92 SER A O 1
ATOM 749 N N . ASP A 1 93 ? 12.294 -0.092 -11.471 1.00 85.88 93 ASP A N 1
ATOM 750 C CA . ASP A 1 93 ? 13.000 -1.300 -11.059 1.00 85.88 93 ASP A CA 1
ATOM 751 C C . ASP A 1 93 ? 12.056 -2.302 -10.376 1.00 85.88 93 ASP A C 1
ATOM 753 O O . ASP A 1 93 ? 11.612 -2.116 -9.242 1.00 85.88 93 ASP A O 1
ATOM 757 N N . GLU A 1 94 ? 11.753 -3.411 -11.047 1.00 78.25 94 GLU A N 1
ATOM 758 C CA . GLU A 1 94 ? 10.940 -4.493 -10.471 1.00 78.25 94 GLU A CA 1
ATOM 759 C C . GLU A 1 94 ? 11.636 -5.229 -9.305 1.00 78.25 94 GLU A C 1
ATOM 761 O O . GLU A 1 94 ? 10.974 -5.929 -8.521 1.00 78.25 94 GLU A O 1
ATOM 766 N N . GLY A 1 95 ? 12.958 -5.058 -9.182 1.00 84.12 95 GLY A N 1
ATOM 767 C CA . GLY A 1 95 ? 13.813 -5.584 -8.120 1.00 84.12 95 GLY A CA 1
ATOM 768 C C . GLY A 1 95 ? 13.878 -4.717 -6.862 1.00 84.12 95 GLY A C 1
ATOM 769 O O . GLY A 1 95 ? 14.555 -5.111 -5.918 1.00 84.12 95 GLY A O 1
ATOM 770 N N . LEU A 1 96 ? 13.159 -3.585 -6.815 1.00 89.25 96 LEU A N 1
ATOM 771 C CA . LEU A 1 96 ? 13.170 -2.669 -5.665 1.00 89.25 96 LEU A CA 1
ATOM 772 C C . LEU A 1 96 ? 12.770 -3.351 -4.344 1.00 89.25 96 LEU A C 1
ATOM 774 O O . LEU A 1 96 ? 13.293 -3.003 -3.291 1.00 89.25 96 LEU A O 1
ATOM 778 N N . LEU A 1 97 ? 11.842 -4.311 -4.399 1.00 91.50 97 LEU A N 1
ATOM 779 C CA . LEU A 1 97 ? 11.456 -5.127 -3.244 1.00 91.50 97 LEU A CA 1
ATOM 780 C C . LEU A 1 97 ? 12.174 -6.470 -3.287 1.00 91.50 97 LEU A C 1
ATOM 782 O O . LEU A 1 97 ? 12.069 -7.193 -4.289 1.00 91.50 97 LEU A O 1
ATOM 786 N N . HIS A 1 98 ? 12.820 -6.832 -2.180 1.00 92.25 98 HIS A N 1
ATOM 787 C CA . HIS A 1 98 ? 13.492 -8.114 -2.064 1.00 92.25 98 HIS A CA 1
ATOM 788 C C . HIS A 1 98 ? 12.460 -9.261 -2.089 1.00 92.25 98 HIS A C 1
ATOM 790 O O . HIS A 1 98 ? 11.329 -9.079 -1.626 1.00 92.25 98 HIS A O 1
ATOM 796 N N . PRO A 1 99 ? 12.784 -10.448 -2.638 1.00 93.62 99 PRO A N 1
ATOM 797 C CA . PRO A 1 99 ? 11.870 -11.591 -2.619 1.00 93.62 99 PRO A CA 1
ATOM 798 C C . PRO A 1 99 ? 11.296 -11.915 -1.234 1.00 93.62 99 PRO A C 1
ATOM 800 O O . PRO A 1 99 ? 10.104 -12.203 -1.145 1.00 93.62 99 PRO A O 1
ATOM 803 N N . GLU A 1 100 ? 12.093 -11.789 -0.169 1.00 94.75 100 GLU A N 1
ATOM 804 C CA . GLU A 1 100 ? 11.598 -12.008 1.197 1.00 94.75 100 GLU A CA 1
ATOM 805 C C . GLU A 1 100 ? 10.591 -10.945 1.659 1.00 94.75 100 GLU A C 1
ATOM 807 O O . GLU A 1 100 ? 9.659 -11.290 2.377 1.00 94.75 100 GLU A O 1
ATOM 812 N N . ASP A 1 101 ? 10.691 -9.690 1.204 1.00 94.50 101 ASP A N 1
ATOM 813 C CA . ASP A 1 101 ? 9.670 -8.674 1.505 1.00 94.50 101 ASP A CA 1
ATOM 814 C C . ASP A 1 101 ? 8.341 -9.050 0.844 1.00 94.50 101 ASP A C 1
ATOM 816 O O . ASP A 1 101 ? 7.273 -8.949 1.443 1.00 94.50 101 ASP A O 1
ATOM 820 N N . LYS A 1 102 ? 8.401 -9.540 -0.402 1.00 94.88 102 LYS A N 1
ATOM 821 C CA . LYS A 1 102 ? 7.211 -9.987 -1.142 1.00 94.88 102 LYS A CA 1
ATOM 822 C C . LYS A 1 102 ? 6.560 -11.200 -0.470 1.00 94.88 102 LYS A C 1
ATOM 824 O O . LYS A 1 102 ? 5.332 -11.271 -0.418 1.00 94.88 102 LYS A O 1
ATOM 829 N N . GLU A 1 103 ? 7.366 -12.136 0.029 1.00 96.88 103 GLU A N 1
ATOM 830 C CA . GLU A 1 103 ? 6.899 -13.289 0.807 1.00 96.88 103 GLU A CA 1
ATOM 831 C C . GLU A 1 103 ? 6.264 -12.834 2.122 1.00 96.88 103 GLU A C 1
ATOM 833 O O . GLU A 1 103 ? 5.111 -13.173 2.386 1.00 96.88 103 GLU A O 1
ATOM 838 N N . TYR A 1 104 ? 6.941 -11.966 2.874 1.00 96.31 104 TYR A N 1
ATOM 839 C CA . TYR A 1 104 ? 6.418 -11.381 4.105 1.00 96.31 104 TYR A CA 1
ATOM 840 C C . TYR A 1 104 ? 5.079 -10.664 3.878 1.00 96.31 104 TYR A C 1
ATOM 842 O O . TYR A 1 104 ? 4.123 -10.887 4.619 1.00 96.31 104 TYR A O 1
ATOM 850 N N . PHE A 1 105 ? 4.943 -9.862 2.817 1.00 97.12 105 PHE A N 1
ATOM 851 C CA . PHE A 1 105 ? 3.673 -9.193 2.517 1.00 97.12 105 PHE A CA 1
ATOM 852 C C . PHE A 1 105 ? 2.541 -10.174 2.200 1.00 97.12 105 PHE A C 1
ATOM 854 O O . PHE A 1 105 ? 1.385 -9.940 2.574 1.00 97.12 105 PHE A O 1
ATOM 861 N N . CYS A 1 106 ? 2.867 -11.276 1.527 1.00 96.88 106 CYS A N 1
ATOM 862 C CA . CYS A 1 106 ? 1.921 -12.333 1.207 1.00 96.88 106 CYS A CA 1
ATOM 863 C C . CYS A 1 106 ? 1.471 -13.080 2.466 1.00 96.88 106 CYS A C 1
ATOM 865 O O . CYS A 1 106 ? 0.270 -13.241 2.678 1.00 96.88 106 CYS A O 1
ATOM 867 N N . GLU A 1 107 ? 2.410 -13.530 3.296 1.00 95.75 107 GLU A N 1
ATOM 868 C CA . GLU A 1 107 ? 2.115 -14.333 4.485 1.00 95.75 107 GLU A CA 1
ATOM 869 C C . GLU A 1 107 ? 1.412 -13.522 5.576 1.00 95.75 107 GLU A C 1
ATOM 871 O O . GLU A 1 107 ? 0.458 -14.004 6.186 1.00 95.75 107 GLU A O 1
ATOM 876 N N . THR A 1 108 ? 1.850 -12.282 5.785 1.00 95.94 108 THR A N 1
ATOM 877 C CA . THR A 1 108 ? 1.387 -11.438 6.890 1.00 95.94 108 THR A CA 1
ATOM 878 C C . THR A 1 108 ? 0.114 -10.676 6.543 1.00 95.94 108 THR A C 1
ATOM 880 O O . THR A 1 108 ? -0.829 -10.640 7.330 1.00 95.94 108 THR A O 1
ATOM 883 N N . PHE A 1 109 ? 0.052 -10.079 5.349 1.00 95.38 109 PHE A N 1
ATOM 884 C CA . PHE A 1 109 ? -1.049 -9.187 4.965 1.00 95.38 109 PHE A CA 1
ATOM 885 C C . PHE A 1 109 ? -1.947 -9.763 3.861 1.00 95.38 109 PHE A C 1
ATOM 887 O O . PHE A 1 109 ? -2.949 -9.143 3.496 1.00 95.38 109 PHE A O 1
ATOM 894 N N . GLY A 1 110 ? -1.605 -10.920 3.283 1.00 95.56 110 GLY A N 1
ATOM 895 C CA . GLY A 1 110 ? -2.320 -11.466 2.126 1.00 95.56 110 GLY A CA 1
ATOM 896 C C . GLY A 1 110 ? -2.165 -10.615 0.859 1.00 95.56 110 GLY A C 1
ATOM 897 O O . GLY A 1 110 ? -3.007 -10.689 -0.042 1.00 95.56 110 GLY A O 1
ATOM 898 N N . ILE A 1 111 ? -1.126 -9.776 0.788 1.00 97.12 111 ILE A N 1
ATOM 899 C CA . ILE A 1 111 ? -0.864 -8.885 -0.346 1.00 97.12 111 ILE A CA 1
ATOM 900 C C . ILE A 1 111 ? 0.046 -9.627 -1.328 1.00 97.12 111 ILE A C 1
ATOM 902 O O . ILE A 1 111 ? 1.190 -9.945 -1.023 1.00 97.12 111 ILE A O 1
ATOM 906 N N . THR A 1 112 ? -0.466 -9.914 -2.524 1.00 96.88 112 THR A N 1
ATOM 907 C CA . THR A 1 112 ? 0.203 -10.782 -3.507 1.00 96.88 112 THR A CA 1
ATOM 908 C C . THR A 1 112 ? 0.429 -10.078 -4.836 1.00 96.88 112 THR A C 1
ATOM 910 O O . THR A 1 112 ? -0.324 -9.181 -5.213 1.00 96.88 112 THR A O 1
ATOM 913 N N . GLY A 1 113 ? 1.448 -10.513 -5.584 1.00 94.88 113 GLY A N 1
ATOM 914 C CA . GLY A 1 113 ? 1.767 -9.936 -6.894 1.00 94.88 113 GLY A CA 1
ATOM 915 C C . GLY A 1 113 ? 2.123 -8.452 -6.811 1.00 94.88 113 GLY A C 1
ATOM 916 O O . GLY A 1 113 ? 1.709 -7.674 -7.667 1.00 94.88 113 GLY A O 1
ATOM 917 N N . VAL A 1 114 ? 2.834 -8.064 -5.748 1.00 95.00 114 VAL A N 1
ATOM 918 C CA . VAL A 1 114 ? 3.205 -6.673 -5.491 1.00 95.00 114 VAL A CA 1
ATOM 919 C C . VAL A 1 114 ? 4.102 -6.121 -6.591 1.00 95.00 114 VAL A C 1
ATOM 921 O O . VAL A 1 114 ? 5.121 -6.712 -6.959 1.00 95.00 114 VAL A O 1
ATOM 924 N N . ARG A 1 115 ? 3.723 -4.947 -7.086 1.00 95.00 115 ARG A N 1
ATOM 925 C CA . ARG A 1 115 ? 4.474 -4.159 -8.054 1.00 95.00 115 ARG A CA 1
ATOM 926 C C . ARG A 1 115 ? 4.698 -2.761 -7.483 1.00 95.00 115 ARG A C 1
ATOM 928 O O . ARG A 1 115 ? 3.731 -2.000 -7.380 1.00 95.00 115 ARG A O 1
ATOM 935 N N . PRO A 1 116 ? 5.938 -2.410 -7.115 1.00 95.94 116 PRO A N 1
ATOM 936 C CA . PRO A 1 116 ? 6.282 -1.049 -6.725 1.00 95.94 116 PRO A CA 1
ATOM 937 C C . PRO A 1 116 ? 6.013 -0.073 -7.867 1.00 95.94 116 PRO A C 1
ATOM 939 O O . PRO A 1 116 ? 6.341 -0.361 -9.017 1.00 95.94 116 PRO A O 1
ATOM 942 N N . VAL A 1 117 ? 5.410 1.070 -7.548 1.00 96.44 117 VAL A N 1
ATOM 943 C CA . VAL A 1 117 ? 5.038 2.106 -8.523 1.00 96.44 117 VAL A CA 1
ATOM 944 C C . VAL A 1 117 ? 5.747 3.417 -8.228 1.00 96.44 117 VAL A C 1
ATOM 946 O O . VAL A 1 117 ? 6.274 4.029 -9.150 1.00 96.44 117 VAL A O 1
ATOM 949 N N . PHE A 1 118 ? 5.800 3.828 -6.961 1.00 96.94 118 PHE A N 1
ATOM 950 C CA . PHE A 1 118 ? 6.545 5.014 -6.549 1.00 96.94 118 PHE A CA 1
ATOM 951 C C . PHE A 1 118 ? 7.427 4.698 -5.363 1.00 96.94 118 PHE A C 1
ATOM 953 O O . PHE A 1 118 ? 7.078 3.874 -4.516 1.00 96.94 118 PHE A O 1
ATOM 960 N N . VAL A 1 119 ? 8.539 5.406 -5.290 1.00 95.94 119 VAL A N 1
ATOM 961 C CA . VAL A 1 119 ? 9.441 5.372 -4.150 1.00 95.94 119 VAL A CA 1
ATOM 962 C C . VAL A 1 119 ? 9.790 6.799 -3.764 1.00 95.94 119 VAL A C 1
ATOM 964 O O . VAL A 1 119 ? 9.864 7.688 -4.617 1.00 95.94 119 VAL A O 1
ATOM 967 N N . ASP A 1 120 ? 9.896 7.046 -2.466 1.00 94.88 120 ASP A N 1
ATOM 968 C CA . ASP A 1 120 ? 10.306 8.347 -1.960 1.00 94.88 120 ASP A CA 1
ATOM 969 C C . ASP A 1 120 ? 11.800 8.603 -2.230 1.00 94.88 120 ASP A C 1
ATOM 971 O O . ASP A 1 120 ? 12.552 7.720 -2.645 1.00 94.88 120 ASP A O 1
ATOM 975 N N . HIS A 1 121 ? 12.262 9.828 -1.976 1.00 92.31 121 HIS A N 1
ATOM 976 C CA . HIS A 1 121 ? 13.671 10.181 -2.182 1.00 92.31 121 HIS A CA 1
ATOM 977 C C . HIS A 1 121 ? 14.650 9.337 -1.342 1.00 92.31 121 HIS A C 1
ATOM 979 O O . HIS A 1 121 ? 15.831 9.265 -1.685 1.00 92.31 121 HIS A O 1
ATOM 985 N N . SER A 1 122 ? 14.195 8.756 -0.224 1.00 91.50 122 SER A N 1
ATOM 986 C CA . SER A 1 122 ? 15.042 7.972 0.678 1.00 91.50 122 SER A CA 1
ATOM 987 C C . SER A 1 122 ? 15.189 6.511 0.251 1.00 91.50 122 SER A C 1
ATOM 989 O O . SER A 1 122 ? 16.141 5.855 0.674 1.00 91.50 122 SER A O 1
ATOM 991 N N . GLY A 1 123 ? 14.273 6.000 -0.578 1.00 91.19 123 GLY A N 1
ATOM 992 C CA . GLY A 1 123 ? 14.204 4.581 -0.919 1.00 91.19 123 GLY A CA 1
ATOM 993 C C . GLY A 1 123 ? 13.481 3.724 0.125 1.00 91.19 123 GLY A C 1
ATOM 994 O O . GLY A 1 123 ? 13.318 2.528 -0.091 1.00 91.19 123 GLY A O 1
ATOM 995 N N . MET A 1 124 ? 13.062 4.307 1.252 1.00 92.25 124 MET A N 1
ATOM 996 C CA . MET A 1 124 ? 12.517 3.568 2.399 1.00 92.25 124 MET A CA 1
ATOM 997 C C . MET A 1 124 ? 10.993 3.481 2.380 1.00 92.25 124 MET A C 1
ATOM 999 O O . MET A 1 124 ? 10.419 2.615 3.043 1.00 92.25 124 MET A O 1
ATOM 1003 N N . VAL A 1 125 ? 10.326 4.382 1.653 1.00 95.88 125 VAL A N 1
ATOM 1004 C CA . VAL A 1 125 ? 8.868 4.387 1.539 1.00 95.88 125 VAL A CA 1
ATOM 1005 C C . VAL A 1 125 ? 8.472 4.060 0.111 1.00 95.88 125 VAL A C 1
ATOM 1007 O O . VAL A 1 125 ? 8.733 4.821 -0.821 1.00 95.88 125 VAL A O 1
ATOM 1010 N N . VAL A 1 126 ? 7.797 2.925 -0.046 1.00 97.06 126 VAL A N 1
ATOM 1011 C CA . VAL A 1 126 ? 7.406 2.381 -1.346 1.00 97.06 126 VAL A CA 1
ATOM 1012 C C . VAL A 1 126 ? 5.888 2.358 -1.445 1.00 97.06 126 VAL A C 1
ATOM 1014 O O . VAL A 1 126 ? 5.207 1.749 -0.622 1.00 97.06 126 VAL A O 1
ATOM 1017 N N . MET A 1 127 ? 5.343 2.993 -2.480 1.00 97.88 127 MET A N 1
ATOM 1018 C CA . MET A 1 127 ? 3.952 2.814 -2.887 1.00 97.88 127 MET A CA 1
ATOM 1019 C C . MET A 1 127 ? 3.872 1.726 -3.951 1.00 97.88 127 MET A C 1
ATOM 1021 O O . MET A 1 127 ? 4.595 1.761 -4.948 1.00 97.88 127 MET A O 1
ATOM 1025 N N . MET A 1 128 ? 2.968 0.774 -3.767 1.00 97.69 128 MET A N 1
ATOM 1026 C CA . MET A 1 128 ? 2.867 -0.414 -4.609 1.00 97.69 128 MET A CA 1
ATOM 1027 C C . MET A 1 128 ? 1.418 -0.790 -4.897 1.00 97.69 128 MET A C 1
ATOM 1029 O O . MET A 1 128 ? 0.507 -0.452 -4.143 1.00 97.69 128 MET A O 1
ATOM 1033 N N . LEU A 1 129 ? 1.223 -1.508 -5.999 1.00 97.88 129 LEU A N 1
ATOM 1034 C CA . LEU A 1 129 ? -0.047 -2.129 -6.358 1.00 97.88 129 LEU A CA 1
ATOM 1035 C C . LEU A 1 129 ? 0.060 -3.638 -6.175 1.00 97.88 129 LEU A C 1
ATOM 1037 O O . LEU A 1 129 ? 1.072 -4.227 -6.549 1.00 97.88 129 LEU A O 1
ATOM 1041 N N . ASP A 1 130 ? -0.982 -4.262 -5.638 1.00 97.38 130 ASP A N 1
ATOM 1042 C CA . ASP A 1 130 ? -1.098 -5.720 -5.637 1.00 97.38 130 ASP A CA 1
ATOM 1043 C C . ASP A 1 130 ? -1.671 -6.245 -6.969 1.00 97.38 130 ASP A C 1
ATOM 1045 O O . ASP A 1 130 ? -2.027 -5.486 -7.878 1.00 97.38 130 ASP A O 1
ATOM 1049 N N . SER A 1 131 ? -1.797 -7.567 -7.079 1.00 97.12 131 SER A N 1
ATOM 1050 C CA . SER A 1 131 ? -2.377 -8.244 -8.248 1.00 97.12 131 SER A CA 1
ATOM 1051 C C . SER A 1 131 ? -3.836 -7.863 -8.544 1.00 97.12 131 SER A C 1
ATOM 1053 O O . SER A 1 131 ? -4.304 -8.052 -9.667 1.00 97.12 131 SER A O 1
ATOM 1055 N N . ARG A 1 132 ? -4.557 -7.306 -7.563 1.00 97.50 132 ARG A N 1
ATOM 1056 C CA . ARG A 1 132 ? -5.936 -6.810 -7.696 1.00 97.50 132 ARG A CA 1
ATOM 1057 C C . ARG A 1 132 ? -5.979 -5.326 -8.069 1.00 97.50 132 ARG A C 1
ATOM 1059 O O . ARG A 1 132 ? -7.061 -4.790 -8.292 1.00 97.50 132 ARG A O 1
ATOM 1066 N N . GLY A 1 133 ? -4.823 -4.668 -8.141 1.00 97.19 133 GLY A N 1
ATOM 1067 C CA . GLY A 1 133 ? -4.697 -3.238 -8.380 1.00 97.19 133 GLY A CA 1
ATOM 1068 C C . GLY A 1 133 ? -4.940 -2.380 -7.140 1.00 97.19 133 GLY A C 1
ATOM 1069 O O . GLY A 1 133 ? -5.033 -1.167 -7.288 1.00 97.19 133 GLY A O 1
ATOM 1070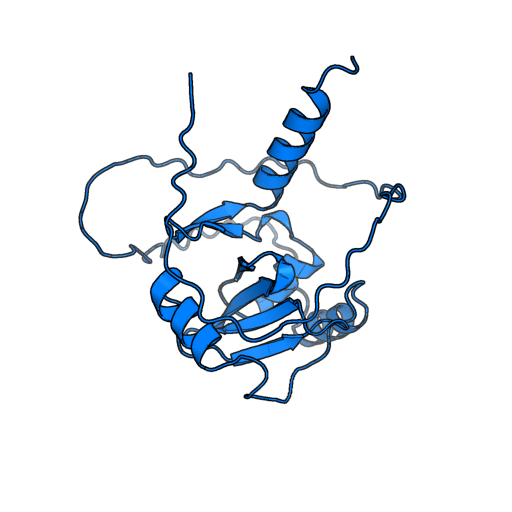 N N . ILE A 1 134 ? -5.030 -2.961 -5.942 1.00 98.38 134 ILE A N 1
ATOM 1071 C CA . ILE A 1 134 ? -5.187 -2.213 -4.689 1.00 98.38 134 ILE A CA 1
ATOM 1072 C C . ILE A 1 134 ? -3.858 -1.544 -4.342 1.00 98.38 134 ILE A C 1
ATOM 1074 O O . ILE A 1 134 ? -2.798 -2.159 -4.469 1.00 98.38 134 ILE A O 1
ATOM 1078 N N . MET A 1 135 ? -3.919 -0.284 -3.912 1.00 98.50 135 MET A N 1
ATOM 1079 C CA . MET A 1 135 ? -2.742 0.518 -3.603 1.00 98.50 135 MET A CA 1
ATOM 1080 C C . MET A 1 135 ? -2.392 0.450 -2.118 1.00 98.50 135 MET A C 1
ATOM 1082 O O . MET A 1 135 ? -3.230 0.715 -1.249 1.00 98.50 135 MET A O 1
ATOM 1086 N N . PHE A 1 136 ? -1.125 0.153 -1.852 1.00 98.56 136 PHE A N 1
ATOM 1087 C CA . PHE A 1 136 ? -0.536 0.082 -0.523 1.00 98.56 136 PHE A CA 1
ATOM 1088 C C . PHE A 1 136 ? 0.707 0.963 -0.431 1.00 98.56 136 PHE A C 1
ATOM 1090 O O . PHE A 1 136 ? 1.345 1.267 -1.441 1.00 98.56 136 PHE A O 1
ATOM 1097 N N . LYS A 1 137 ? 1.071 1.334 0.796 1.00 98.06 137 LYS A N 1
ATOM 1098 C CA . LYS A 1 137 ? 2.338 1.991 1.119 1.00 98.06 137 LYS A CA 1
ATOM 1099 C C . LYS A 1 137 ? 3.066 1.186 2.185 1.00 98.06 137 LYS A C 1
ATOM 1101 O O . LYS A 1 137 ? 2.511 0.961 3.257 1.00 98.06 137 LYS A O 1
ATOM 1106 N N . TRP A 1 138 ? 4.300 0.811 1.889 1.00 97.94 138 TRP A N 1
ATOM 1107 C CA . TRP A 1 138 ? 5.229 0.175 2.811 1.00 97.94 138 TRP A CA 1
ATOM 1108 C C . TRP A 1 138 ? 6.244 1.196 3.316 1.00 97.94 138 TRP A C 1
ATOM 1110 O O . TRP A 1 138 ? 6.760 1.989 2.527 1.00 97.94 138 TRP A O 1
ATOM 1120 N N . ASN A 1 139 ? 6.524 1.176 4.616 1.00 95.81 139 ASN A N 1
ATOM 1121 C CA . ASN A 1 139 ? 7.624 1.914 5.226 1.00 95.81 139 ASN A CA 1
ATOM 1122 C C . ASN A 1 139 ? 8.616 0.913 5.829 1.00 95.81 139 ASN A C 1
ATOM 1124 O O . ASN A 1 139 ? 8.320 0.315 6.864 1.00 95.81 139 ASN A O 1
ATOM 1128 N N . ASP A 1 140 ? 9.787 0.765 5.202 1.00 93.88 140 ASP A N 1
ATOM 1129 C CA . ASP A 1 140 ? 10.824 -0.180 5.641 1.00 93.88 140 ASP A CA 1
ATOM 1130 C C . ASP A 1 140 ? 11.327 0.132 7.054 1.00 93.88 140 ASP A C 1
ATOM 1132 O O . ASP A 1 140 ? 11.580 -0.773 7.841 1.00 93.88 140 ASP A O 1
ATOM 1136 N N . MET A 1 141 ? 11.420 1.416 7.418 1.00 91.06 141 MET A N 1
ATOM 1137 C CA . MET A 1 141 ? 11.959 1.815 8.723 1.00 91.06 141 MET A CA 1
ATOM 1138 C C . MET A 1 141 ? 11.029 1.460 9.883 1.00 91.06 141 MET A C 1
ATOM 1140 O O . MET A 1 141 ? 11.489 1.141 10.976 1.00 91.06 141 MET A O 1
ATOM 1144 N N . GLU A 1 142 ? 9.722 1.576 9.664 1.00 92.19 142 GLU A N 1
ATOM 1145 C CA . GLU A 1 142 ? 8.708 1.321 10.691 1.00 92.19 142 GLU A CA 1
ATOM 1146 C C . GLU A 1 142 ? 8.172 -0.111 10.641 1.00 92.19 142 GLU A C 1
ATOM 1148 O O . GLU A 1 142 ? 7.374 -0.483 11.499 1.00 92.19 142 GLU A O 1
ATOM 1153 N N . HIS A 1 143 ? 8.561 -0.884 9.623 1.00 92.81 143 HIS A N 1
ATOM 1154 C CA . HIS A 1 143 ? 7.926 -2.149 9.264 1.00 92.81 143 HIS A CA 1
ATOM 1155 C C . HIS A 1 143 ? 6.393 -2.039 9.208 1.00 92.81 143 HIS A C 1
ATOM 1157 O O . HIS A 1 143 ? 5.663 -2.921 9.655 1.00 92.81 143 HIS A O 1
ATOM 1163 N N . SER A 1 144 ? 5.893 -0.919 8.678 1.00 94.75 144 SER A N 1
ATOM 1164 C CA . SER A 1 144 ? 4.470 -0.591 8.691 1.00 94.75 144 SER A CA 1
ATOM 1165 C C . SER A 1 144 ? 3.872 -0.621 7.286 1.00 94.75 144 SER A C 1
ATOM 1167 O O . SER A 1 144 ? 4.415 -0.073 6.321 1.00 94.75 144 SER A O 1
ATOM 1169 N N . MET A 1 145 ? 2.717 -1.280 7.178 1.00 97.94 145 MET A N 1
ATOM 1170 C CA . MET A 1 145 ? 1.933 -1.376 5.952 1.00 97.94 145 MET A CA 1
ATOM 1171 C C . MET A 1 145 ? 0.697 -0.488 6.057 1.00 97.94 145 MET A C 1
ATOM 1173 O O . MET A 1 145 ? -0.001 -0.498 7.071 1.00 97.94 145 MET A O 1
ATOM 1177 N N . TYR A 1 146 ? 0.390 0.245 4.991 1.00 98.25 146 TYR A N 1
ATOM 1178 C CA . TYR A 1 146 ? -0.802 1.080 4.913 1.00 98.25 146 TYR A CA 1
ATOM 1179 C C . TYR A 1 146 ? -1.634 0.737 3.685 1.00 98.25 146 TYR A C 1
ATOM 1181 O O . TYR A 1 146 ? -1.122 0.686 2.566 1.00 98.25 146 TYR A O 1
ATOM 1189 N N . TYR A 1 147 ? -2.937 0.591 3.888 1.00 98.25 147 TYR A N 1
ATOM 1190 C CA . TYR A 1 147 ? -3.924 0.596 2.820 1.00 98.25 147 TYR A CA 1
ATOM 1191 C C . TYR A 1 147 ? -4.180 2.038 2.369 1.00 98.25 147 TYR A C 1
ATOM 1193 O O . TYR A 1 147 ? -4.502 2.902 3.190 1.00 98.25 147 TYR A O 1
ATOM 1201 N N . MET A 1 148 ? -4.048 2.297 1.066 1.00 98.12 148 MET A N 1
ATOM 1202 C CA . MET A 1 148 ? -4.255 3.631 0.496 1.00 98.12 148 MET A CA 1
ATOM 1203 C C . MET A 1 148 ? -5.566 3.761 -0.276 1.00 98.12 148 MET A C 1
ATOM 1205 O O . MET A 1 148 ? -6.180 4.820 -0.236 1.00 98.12 148 MET A O 1
ATOM 1209 N N . GLY A 1 149 ? -6.002 2.726 -0.994 1.00 97.19 149 GLY A N 1
ATOM 1210 C CA . GLY A 1 149 ? -7.219 2.781 -1.809 1.00 97.19 149 GLY A CA 1
ATOM 1211 C C . GLY A 1 149 ? -7.362 1.578 -2.737 1.00 97.19 149 GLY A C 1
ATOM 1212 O O . GLY A 1 149 ? -6.403 0.840 -2.961 1.00 97.19 149 GLY A O 1
ATOM 1213 N N . ARG A 1 150 ? -8.550 1.379 -3.321 1.00 96.94 150 ARG A N 1
ATOM 1214 C CA . ARG A 1 150 ? -8.864 0.194 -4.146 1.00 96.94 150 ARG A CA 1
ATOM 1215 C C . ARG A 1 150 ? -8.193 0.214 -5.514 1.00 96.94 150 ARG A C 1
ATOM 1217 O O . ARG A 1 150 ? -8.233 -0.784 -6.223 1.00 96.94 150 ARG A O 1
ATOM 1224 N N . ASN A 1 151 ? -7.641 1.356 -5.910 1.00 97.44 151 ASN A N 1
ATOM 1225 C CA . ASN A 1 151 ? -6.880 1.529 -7.137 1.00 97.44 151 ASN A CA 1
ATOM 1226 C C . ASN A 1 151 ? -5.868 2.672 -7.002 1.00 97.44 151 ASN A C 1
ATOM 1228 O O . ASN A 1 151 ? -5.924 3.452 -6.053 1.00 97.44 151 ASN A O 1
ATOM 1232 N N . LEU A 1 152 ? -4.981 2.792 -7.993 1.00 97.19 152 LEU A N 1
ATOM 1233 C CA . LEU A 1 152 ? -3.969 3.847 -8.081 1.00 97.19 152 LEU A CA 1
ATOM 1234 C C . LEU A 1 152 ? -4.554 5.261 -7.913 1.00 97.19 152 LEU A C 1
ATOM 1236 O O . LEU A 1 152 ? -4.023 6.061 -7.152 1.00 97.19 152 LEU A O 1
ATOM 1240 N N . LYS A 1 153 ? -5.660 5.575 -8.602 1.00 96.88 153 LYS A N 1
ATOM 1241 C CA . LYS A 1 153 ? -6.265 6.916 -8.566 1.00 96.88 153 LYS A CA 1
ATOM 1242 C C . LYS A 1 153 ? -6.812 7.244 -7.175 1.00 96.88 153 LYS A C 1
ATOM 1244 O O . LYS A 1 153 ? -6.543 8.322 -6.656 1.00 96.88 153 LYS A O 1
ATOM 1249 N N . GLU A 1 154 ? -7.566 6.322 -6.578 1.00 96.81 154 GLU A N 1
ATOM 1250 C CA . GLU A 1 154 ? -8.116 6.477 -5.224 1.00 96.81 154 GLU A CA 1
ATOM 1251 C C . GLU A 1 154 ? -6.993 6.567 -4.181 1.00 96.81 154 GLU A C 1
ATOM 1253 O O . GLU A 1 154 ? -7.025 7.450 -3.330 1.00 96.81 154 GLU A O 1
ATOM 1258 N N . GLY A 1 155 ? -5.962 5.723 -4.289 1.00 97.62 155 GLY A N 1
ATOM 1259 C CA . GLY A 1 155 ? -4.824 5.740 -3.371 1.00 97.62 155 GLY A CA 1
ATOM 1260 C C . GLY A 1 155 ? -4.029 7.046 -3.414 1.00 97.62 155 GLY A C 1
ATOM 1261 O O . GLY A 1 155 ? -3.716 7.604 -2.362 1.00 97.62 155 GLY A O 1
ATOM 1262 N N . LEU A 1 156 ? -3.771 7.589 -4.608 1.00 97.25 156 LEU A N 1
ATOM 1263 C CA . LEU A 1 156 ? -3.114 8.891 -4.759 1.00 97.25 156 LEU A CA 1
ATOM 1264 C C . LEU A 1 156 ? -3.981 10.047 -4.253 1.00 97.25 156 LEU A C 1
ATOM 1266 O O . LEU A 1 156 ? -3.476 10.934 -3.569 1.00 97.25 156 LEU A O 1
ATOM 1270 N N . ALA A 1 157 ? -5.285 10.028 -4.529 1.00 96.06 157 ALA A N 1
ATOM 1271 C CA . ALA A 1 157 ? -6.197 11.041 -4.005 1.00 96.06 157 ALA A CA 1
ATOM 1272 C C . ALA A 1 157 ? -6.238 11.034 -2.468 1.00 96.06 157 ALA A C 1
ATOM 1274 O O . ALA A 1 157 ? -6.194 12.093 -1.842 1.00 96.06 157 ALA A O 1
ATOM 1275 N N . ASN A 1 158 ? -6.259 9.849 -1.855 1.00 96.25 158 ASN A N 1
ATOM 1276 C CA . ASN A 1 158 ? -6.203 9.710 -0.402 1.00 96.25 158 ASN A CA 1
ATOM 1277 C C . ASN A 1 158 ? -4.858 10.179 0.168 1.00 96.25 158 ASN A C 1
ATOM 1279 O O . ASN A 1 158 ? -4.823 10.787 1.230 1.00 96.25 158 ASN A O 1
ATOM 1283 N N . HIS A 1 159 ? -3.750 9.967 -0.544 1.00 95.06 159 HIS A N 1
ATOM 1284 C CA . HIS A 1 159 ? -2.449 10.498 -0.133 1.00 95.06 159 HIS A CA 1
ATOM 1285 C C . HIS A 1 159 ? -2.400 12.025 -0.115 1.00 95.06 159 HIS A C 1
ATOM 1287 O O . HIS A 1 159 ? -1.913 12.614 0.848 1.00 95.06 159 HIS A O 1
ATOM 1293 N N . LEU A 1 160 ? -2.886 12.642 -1.190 1.00 94.31 160 LEU A N 1
ATOM 1294 C CA . LEU A 1 160 ? -2.705 14.068 -1.445 1.00 94.31 160 LEU A CA 1
ATOM 1295 C C . LEU A 1 160 ? -3.760 14.933 -0.748 1.00 94.31 160 LEU A C 1
ATOM 1297 O O . LEU A 1 160 ? -3.448 16.047 -0.331 1.00 94.31 160 LEU A O 1
ATOM 1301 N N . TYR A 1 161 ? -4.994 14.437 -0.610 1.00 93.06 161 TYR A N 1
ATOM 1302 C CA . TYR A 1 161 ? -6.124 15.257 -0.156 1.00 93.06 161 TYR A CA 1
ATOM 1303 C C . TYR A 1 161 ? -6.917 14.669 1.002 1.00 93.06 161 TYR A C 1
ATOM 1305 O O . TYR A 1 161 ? -7.424 15.442 1.809 1.00 93.06 161 TYR A O 1
ATOM 1313 N N . TYR A 1 162 ? -7.024 13.341 1.087 1.00 92.62 162 TYR A N 1
ATOM 1314 C CA . TYR A 1 162 ? -7.885 12.667 2.068 1.00 92.62 162 TYR A CA 1
ATOM 1315 C C . TYR A 1 162 ? -7.096 11.687 2.949 1.00 92.62 162 TYR A C 1
ATOM 1317 O O . TYR A 1 162 ? -7.358 10.476 2.926 1.00 92.62 162 TYR A O 1
ATOM 1325 N N . PRO A 1 163 ? -6.093 12.164 3.715 1.00 90.12 163 PRO A N 1
ATOM 1326 C CA . PRO A 1 163 ? -5.247 11.297 4.532 1.00 90.12 163 PRO A CA 1
ATOM 1327 C C . PRO A 1 163 ? -6.033 10.518 5.599 1.00 90.12 163 PRO A C 1
ATOM 1329 O O . PRO A 1 163 ? -5.547 9.501 6.091 1.00 90.12 163 PRO A O 1
ATOM 1332 N N . GLU A 1 164 ? -7.245 10.953 5.949 1.00 88.00 164 GLU A N 1
ATOM 1333 C CA . GLU A 1 164 ? -8.186 10.252 6.827 1.00 88.00 164 GLU A CA 1
ATOM 1334 C C . GLU A 1 164 ? -8.671 8.905 6.281 1.00 88.00 164 GLU A C 1
ATOM 1336 O O . GLU A 1 164 ? -9.082 8.057 7.072 1.00 88.00 164 GLU A O 1
ATOM 1341 N N . ASN A 1 165 ? -8.609 8.702 4.963 1.00 93.25 165 ASN A N 1
ATOM 1342 C CA . ASN A 1 165 ? -9.002 7.452 4.311 1.00 93.25 165 ASN A CA 1
ATOM 1343 C C . ASN A 1 165 ? -7.859 6.427 4.264 1.00 93.25 165 ASN A C 1
ATOM 1345 O O . ASN A 1 165 ? -8.074 5.274 3.889 1.00 93.25 165 ASN A O 1
ATOM 1349 N N . ILE A 1 166 ? -6.639 6.831 4.632 1.00 95.75 166 ILE A N 1
ATOM 1350 C CA . ILE A 1 166 ? -5.495 5.925 4.730 1.00 95.75 166 ILE A CA 1
ATOM 1351 C C . ILE A 1 166 ? -5.574 5.180 6.057 1.00 95.75 166 ILE A C 1
ATOM 1353 O O . ILE A 1 166 ? -5.703 5.787 7.124 1.00 95.75 166 ILE A O 1
ATOM 1357 N N . CYS A 1 167 ? -5.438 3.859 5.988 1.00 96.88 167 CYS A N 1
ATOM 1358 C CA . CYS A 1 167 ? -5.466 2.991 7.159 1.00 96.88 167 CYS A CA 1
ATOM 1359 C C . CYS A 1 167 ? -4.120 2.289 7.336 1.00 96.88 167 CYS A C 1
ATOM 1361 O O . CYS A 1 167 ? -3.573 1.760 6.370 1.00 96.88 167 CYS A O 1
ATOM 1363 N N . ALA A 1 168 ? -3.600 2.260 8.560 1.00 96.19 168 ALA A N 1
ATOM 1364 C CA . ALA A 1 168 ? -2.541 1.335 8.941 1.00 96.19 168 ALA A CA 1
ATOM 1365 C C . ALA A 1 168 ? -3.119 -0.084 9.005 1.00 96.19 168 ALA A C 1
ATOM 1367 O O . ALA A 1 168 ? -4.249 -0.268 9.459 1.00 96.19 168 ALA A O 1
ATOM 1368 N N . ILE A 1 169 ? -2.354 -1.071 8.547 1.00 94.62 169 ILE A N 1
ATOM 1369 C CA . ILE A 1 169 ? -2.711 -2.483 8.664 1.00 94.62 169 ILE A CA 1
ATOM 1370 C C . ILE A 1 169 ? -1.991 -3.044 9.886 1.00 94.62 169 ILE A C 1
ATOM 1372 O O . ILE A 1 169 ? -0.762 -3.032 9.948 1.00 94.62 169 ILE A O 1
ATOM 1376 N N . VAL A 1 170 ? -2.750 -3.528 10.863 1.00 93.12 170 VAL A N 1
ATOM 1377 C CA . VAL A 1 170 ? -2.192 -4.164 12.056 1.00 93.12 170 VAL A CA 1
ATOM 1378 C C . VAL A 1 170 ? -1.617 -5.520 11.666 1.00 93.12 170 VAL A C 1
ATOM 1380 O O . VAL A 1 170 ? -2.354 -6.415 11.272 1.00 93.12 170 VAL A O 1
ATOM 1383 N N . GLU A 1 171 ? -0.306 -5.692 11.811 1.00 91.00 171 GLU A N 1
ATOM 1384 C CA . GLU A 1 171 ? 0.418 -6.901 11.399 1.00 91.00 171 GLU A CA 1
ATOM 1385 C C . GLU A 1 171 ? -0.157 -8.200 11.984 1.00 91.00 171 GLU A C 1
ATOM 1387 O O . GLU A 1 171 ? -0.291 -9.203 11.291 1.00 91.00 171 GLU A O 1
ATOM 1392 N N . SER A 1 172 ? -0.543 -8.181 13.261 1.00 89.19 172 SER A N 1
ATOM 1393 C CA . SER A 1 172 ? -0.996 -9.379 13.975 1.00 89.19 172 SER A CA 1
ATOM 1394 C C . SER A 1 172 ? -2.432 -9.799 13.661 1.00 89.19 172 SER A C 1
ATOM 1396 O O . SER A 1 172 ? -2.788 -10.954 13.896 1.00 89.19 172 SER A O 1
ATOM 1398 N N . THR A 1 173 ? -3.272 -8.881 13.174 1.00 91.50 173 THR A N 1
ATOM 1399 C CA . THR A 1 173 ? -4.712 -9.125 12.974 1.00 91.50 173 THR A CA 1
ATOM 1400 C C . THR A 1 173 ? -5.185 -8.873 11.546 1.00 91.50 173 THR A C 1
ATOM 1402 O O . THR A 1 173 ? -6.264 -9.335 11.178 1.00 91.50 173 THR A O 1
ATOM 1405 N N . GLY A 1 174 ? -4.415 -8.139 10.742 1.00 90.19 174 GLY A N 1
ATOM 1406 C CA . GLY A 1 174 ? -4.833 -7.608 9.445 1.00 90.19 174 GLY A CA 1
ATOM 1407 C C . GLY A 1 174 ? -5.874 -6.486 9.538 1.00 90.19 174 GLY A C 1
ATOM 1408 O O . GLY A 1 174 ? -6.428 -6.085 8.516 1.00 90.19 174 GLY A O 1
ATOM 1409 N N . GLU A 1 175 ? -6.180 -5.994 10.742 1.00 92.69 175 GLU A N 1
ATOM 1410 C CA . GLU A 1 175 ? -7.185 -4.952 10.952 1.00 92.69 175 GLU A CA 1
ATOM 1411 C C . GLU A 1 175 ? -6.733 -3.611 10.362 1.00 92.69 175 GLU A C 1
ATOM 1413 O O . GLU A 1 175 ? -5.558 -3.251 10.430 1.00 92.69 175 GLU A O 1
ATOM 1418 N N . LEU A 1 176 ? -7.680 -2.867 9.787 1.00 93.12 176 LEU A N 1
ATOM 1419 C CA . LEU A 1 176 ? -7.445 -1.544 9.218 1.00 93.12 176 LEU A CA 1
ATOM 1420 C C . LEU A 1 176 ? -7.805 -0.465 10.238 1.00 93.12 176 LEU A C 1
ATOM 1422 O O . LEU A 1 176 ? -8.977 -0.297 10.567 1.00 93.12 176 LEU A O 1
ATOM 1426 N N . ILE A 1 177 ? -6.806 0.295 10.685 1.00 91.25 177 ILE A N 1
ATOM 1427 C CA . ILE A 1 177 ? -6.987 1.413 11.617 1.00 91.25 177 ILE A CA 1
ATOM 1428 C C . ILE A 1 177 ? -6.715 2.729 10.879 1.00 91.25 177 ILE A C 1
ATOM 1430 O O . ILE A 1 177 ? -5.594 2.926 10.399 1.00 91.25 177 ILE A O 1
ATOM 1434 N N . PRO A 1 178 ? -7.683 3.659 10.784 1.00 92.38 178 PRO A N 1
ATOM 1435 C CA . PRO A 1 178 ? -7.457 4.965 10.174 1.00 92.38 178 PRO A CA 1
ATOM 1436 C C . PRO A 1 178 ? -6.285 5.708 10.826 1.00 92.38 178 PRO A C 1
ATOM 1438 O O . PRO A 1 178 ? -6.211 5.848 12.047 1.00 92.38 178 PRO A O 1
ATOM 1441 N N . VAL A 1 179 ? -5.375 6.262 10.019 1.00 86.69 179 VAL A N 1
ATOM 1442 C CA . VAL A 1 179 ? -4.157 6.927 10.530 1.00 86.69 179 VAL A CA 1
ATOM 1443 C C . VAL A 1 179 ? -4.481 8.113 11.446 1.00 86.69 179 VAL A C 1
ATOM 1445 O O . VAL A 1 179 ? -3.724 8.410 12.371 1.00 86.69 179 VAL A O 1
ATOM 1448 N N . LYS A 1 180 ? -5.614 8.790 11.222 1.00 82.19 180 LYS A N 1
ATOM 1449 C CA . LYS A 1 180 ? -6.084 9.872 12.101 1.00 82.19 180 LYS A CA 1
ATOM 1450 C C . LYS A 1 180 ? -6.331 9.399 13.539 1.00 82.19 180 LYS A C 1
ATOM 1452 O O . LYS A 1 180 ? -6.028 10.137 14.470 1.00 82.19 180 LYS A O 1
ATOM 1457 N N . GLU A 1 181 ? -6.837 8.179 13.718 1.00 81.56 181 GLU A N 1
ATOM 1458 C CA . GLU A 1 181 ? -7.150 7.617 15.036 1.00 81.56 181 GLU A CA 1
ATOM 1459 C C . GLU A 1 181 ? -5.860 7.262 15.772 1.00 81.56 181 GLU A C 1
ATOM 1461 O O . GLU A 1 181 ? -5.714 7.557 16.954 1.00 81.56 181 GLU A O 1
ATOM 1466 N N . LEU A 1 182 ? -4.867 6.746 15.044 1.00 75.25 182 LEU A N 1
ATOM 1467 C CA . LEU A 1 182 ? -3.552 6.444 15.600 1.00 75.25 182 LEU A CA 1
ATOM 1468 C C . LEU A 1 182 ? -2.824 7.706 16.095 1.00 75.25 182 LEU A C 1
ATOM 1470 O O . LEU A 1 182 ? -2.198 7.680 17.150 1.00 75.25 182 LEU A O 1
ATOM 1474 N N . LYS A 1 183 ? -2.942 8.829 15.374 1.00 75.38 183 LYS A N 1
ATOM 1475 C CA . LYS A 1 183 ? -2.353 10.115 15.790 1.00 75.38 183 LYS A CA 1
ATOM 1476 C C . LYS A 1 183 ? -3.011 10.689 17.044 1.00 75.38 183 LYS A C 1
ATOM 1478 O O . LYS A 1 183 ? -2.298 11.156 17.925 1.00 75.38 183 LYS A O 1
ATOM 1483 N N . ALA A 1 184 ? -4.338 10.615 17.142 1.00 70.88 184 ALA A N 1
ATOM 1484 C CA . ALA A 1 184 ? -5.061 11.092 18.320 1.00 70.88 184 ALA A CA 1
ATOM 1485 C C . ALA A 1 184 ? -4.627 10.350 19.599 1.00 70.88 184 ALA A C 1
ATOM 1487 O O . ALA A 1 184 ? -4.415 10.975 20.634 1.00 70.88 184 ALA A O 1
ATOM 1488 N N . LEU A 1 185 ? -4.404 9.034 19.512 1.00 68.19 185 LEU A N 1
ATOM 1489 C CA . LEU A 1 185 ? -3.944 8.225 20.648 1.00 68.19 185 LEU A CA 1
ATOM 1490 C C . LEU A 1 185 ? -2.526 8.581 21.123 1.00 68.19 185 LEU A C 1
ATOM 1492 O O . LEU A 1 185 ? -2.230 8.450 22.311 1.00 68.19 185 LEU A O 1
ATOM 1496 N N . VAL A 1 186 ? -1.649 9.012 20.212 1.00 66.88 186 VAL A N 1
ATOM 1497 C CA . VAL A 1 186 ? -0.288 9.460 20.554 1.00 66.88 186 VAL A CA 1
ATOM 1498 C C . VAL A 1 186 ? -0.337 10.820 21.250 1.00 66.88 186 VAL A C 1
ATOM 1500 O O . VAL A 1 186 ? 0.283 10.989 22.295 1.00 66.88 186 VAL A O 1
ATOM 1503 N N . GLU A 1 187 ? -1.136 11.760 20.738 1.00 67.25 187 GLU A N 1
ATOM 1504 C CA . GLU A 1 187 ? -1.301 13.081 21.359 1.00 67.25 187 GLU A CA 1
ATOM 1505 C C . GLU A 1 187 ? -1.924 12.992 22.765 1.00 67.25 187 GLU A C 1
ATOM 1507 O O . GLU A 1 187 ? -1.508 13.715 23.671 1.00 67.25 187 GLU A O 1
ATOM 1512 N N . GLU A 1 188 ? -2.875 12.079 22.989 1.00 63.94 188 GLU A N 1
ATOM 1513 C CA . GLU A 1 188 ? -3.441 11.838 24.323 1.00 63.94 188 GLU A CA 1
ATOM 1514 C C . GLU A 1 188 ? -2.424 11.235 25.308 1.00 63.94 188 GLU A C 1
ATOM 1516 O O . GLU A 1 188 ? -2.436 11.592 26.488 1.00 63.94 188 GLU A O 1
ATOM 1521 N N . GLN A 1 189 ? -1.523 10.356 24.850 1.00 59.53 189 GLN A N 1
ATOM 1522 C CA . GLN A 1 189 ? -0.462 9.786 25.694 1.00 59.53 189 GLN A CA 1
ATOM 1523 C C . GLN A 1 189 ? 0.627 10.806 26.037 1.00 59.53 189 GLN A C 1
ATOM 1525 O O . GLN A 1 189 ? 1.045 10.873 27.194 1.00 59.53 189 GLN A O 1
ATOM 1530 N N . ASP A 1 190 ? 1.026 11.647 25.082 1.00 58.53 190 ASP A N 1
ATOM 1531 C CA . ASP A 1 190 ? 2.026 12.700 25.297 1.00 58.53 190 ASP A CA 1
ATOM 1532 C C . ASP A 1 190 ? 1.539 13.775 26.287 1.00 58.53 190 ASP A C 1
ATOM 1534 O O . ASP A 1 190 ? 2.333 14.378 27.011 1.00 58.53 190 ASP A O 1
ATOM 1538 N N . LEU A 1 191 ? 0.223 14.006 26.366 1.00 60.84 191 LEU A N 1
ATOM 1539 C CA . LEU A 1 191 ? -0.391 14.886 27.368 1.00 60.84 191 LEU A CA 1
ATOM 1540 C C . LEU A 1 191 ? -0.547 14.222 28.747 1.00 60.84 191 LEU A C 1
ATOM 1542 O O . LEU A 1 191 ? -0.732 14.924 29.745 1.00 60.84 191 LEU A O 1
ATOM 1546 N N . ALA A 1 192 ? -0.491 12.890 28.812 1.00 59.44 192 ALA A N 1
ATOM 1547 C CA . ALA A 1 192 ? -0.681 12.116 30.035 1.00 59.44 192 ALA A CA 1
ATOM 1548 C C . ALA A 1 192 ? 0.622 11.840 30.807 1.00 59.44 192 ALA A C 1
ATOM 1550 O O . ALA A 1 192 ? 0.546 11.341 31.932 1.00 59.44 192 ALA A O 1
ATOM 1551 N N . GLU A 1 193 ? 1.801 12.178 30.270 1.00 51.12 193 GLU A N 1
ATOM 1552 C CA . GLU A 1 193 ? 3.051 12.142 31.037 1.00 51.12 193 GLU A CA 1
ATOM 1553 C C . GLU A 1 193 ? 3.207 13.416 31.893 1.00 51.12 193 GLU A C 1
ATOM 1555 O O . GLU A 1 193 ? 3.461 14.503 31.364 1.00 51.12 193 GLU A O 1
ATOM 1560 N N . PRO A 1 194 ? 3.091 13.342 33.235 1.00 48.25 194 PRO A N 1
ATOM 1561 C CA . PRO A 1 194 ? 3.399 14.484 34.075 1.00 48.25 194 PRO A CA 1
ATOM 1562 C C . PRO A 1 194 ? 4.916 14.693 34.095 1.00 48.25 194 PRO A C 1
ATOM 1564 O O . PRO A 1 194 ? 5.679 13.794 34.458 1.00 48.25 194 PRO A O 1
ATOM 1567 N N . ILE A 1 195 ? 5.339 15.913 33.761 1.00 51.84 195 ILE A N 1
ATOM 1568 C CA . ILE A 1 195 ? 6.690 16.418 34.025 1.00 51.84 195 ILE A CA 1
ATOM 1569 C C . ILE A 1 195 ? 6.984 16.183 35.516 1.00 51.84 195 ILE A C 1
ATOM 1571 O O . ILE A 1 195 ? 6.330 16.777 36.377 1.00 51.84 195 ILE A O 1
ATOM 1575 N N . LYS A 1 196 ? 7.921 15.277 35.811 1.00 43.44 196 LYS A N 1
ATOM 1576 C CA . LYS A 1 196 ? 8.479 15.075 37.155 1.00 43.44 196 LYS A CA 1
ATOM 1577 C C . LYS A 1 196 ? 9.588 16.073 37.442 1.00 43.44 196 LYS A C 1
ATOM 1579 O O . LYS A 1 196 ? 10.393 16.333 36.521 1.00 43.44 196 LYS A O 1
#

Foldseek 3Di:
DDDDDPDDDDDDPDDDPDDDDDDDDDDDDDDDDDDDDDDDDDDDDDDDDDDDDDPPPPPDPPPPPDPPPPQDDLVVLQVVVCVDPQNKDFDPDQPLDPPVNQVLCCVQQVFHQWGFTIAGPVSQWTWIAGPQQFIWIAGNVVRWIKGQGSHPSSSSCCVPPNLQPIFIQDRVPRDTHGVVVVVVVVVVVVVVDDDD

Sequence (196 aa):
LYLATTKFSRSISLSERSERENNSKFRRMGVRELLGDQSMDLPITVEARTTNQIPNNISTDKKIDTTMQKLPELSELLEQLKDDRYGYHENSDEGLLHPEDKEYFCETFGITGVRPVFVDHSGMVVMMLDSRGIMFKWNDMEHSMYYMGRNLKEGLANHLYYPENICAIVESTGELIPVKELKALVEEQDLAEPIK

pLDDT: mean 72.32, std 25.65, range [30.33, 98.56]

Organism: NCBI:txid1348616